Protein AF-A0A959NZ05-F1 (afdb_monomer)

Structure (mmCIF, N/CA/C/O backbone):
data_AF-A0A959NZ05-F1
#
_entry.id   AF-A0A959NZ05-F1
#
loop_
_atom_site.group_PDB
_atom_site.id
_atom_site.type_symbol
_atom_site.label_atom_id
_atom_site.label_alt_id
_atom_site.label_comp_id
_atom_site.label_asym_id
_atom_site.label_entity_id
_atom_site.label_seq_id
_atom_site.pdbx_PDB_ins_code
_atom_site.Cartn_x
_atom_site.Cartn_y
_atom_site.Cartn_z
_atom_site.occupancy
_atom_site.B_iso_or_equiv
_atom_site.auth_seq_id
_atom_site.auth_comp_id
_atom_site.auth_asym_id
_atom_site.auth_atom_id
_atom_site.pdbx_PDB_model_num
ATOM 1 N N . MET A 1 1 ? -0.140 -23.722 8.571 1.00 65.75 1 MET A N 1
ATOM 2 C CA . MET A 1 1 ? -1.035 -22.556 8.372 1.00 65.75 1 MET A CA 1
ATOM 3 C C . MET A 1 1 ? -0.209 -21.471 7.704 1.00 65.75 1 MET A C 1
ATOM 5 O O . MET A 1 1 ? 0.821 -21.121 8.256 1.00 65.75 1 MET A O 1
ATOM 9 N N . HIS A 1 2 ? -0.588 -21.011 6.510 1.00 85.94 2 HIS A N 1
ATOM 10 C CA . HIS A 1 2 ? 0.163 -19.969 5.803 1.00 85.94 2 HIS A CA 1
ATOM 11 C C . HIS A 1 2 ? -0.394 -18.587 6.156 1.00 85.94 2 HIS A C 1
ATOM 13 O O . HIS A 1 2 ? -1.613 -18.408 6.200 1.00 85.94 2 HIS A O 1
ATOM 19 N N . SER A 1 3 ? 0.503 -17.637 6.410 1.00 91.25 3 SER A N 1
ATOM 20 C CA . SER A 1 3 ? 0.187 -16.218 6.587 1.00 91.25 3 SER A CA 1
ATOM 21 C C . SER A 1 3 ? 0.556 -15.464 5.313 1.00 91.25 3 SER A C 1
ATOM 23 O O . SER A 1 3 ? 1.545 -15.797 4.664 1.00 91.25 3 SER A O 1
ATOM 25 N N . THR A 1 4 ? -0.221 -14.442 4.967 1.00 93.44 4 THR A N 1
ATOM 26 C CA . THR A 1 4 ? 0.031 -13.586 3.802 1.00 93.44 4 THR A CA 1
ATOM 27 C C . THR A 1 4 ? 0.153 -12.145 4.264 1.00 93.44 4 THR A C 1
ATOM 29 O O . THR A 1 4 ? -0.668 -11.680 5.055 1.00 93.44 4 THR A O 1
ATOM 32 N N . ILE A 1 5 ? 1.165 -11.444 3.760 1.00 94.12 5 ILE A N 1
ATOM 33 C CA . ILE A 1 5 ? 1.381 -10.018 3.998 1.00 94.12 5 ILE A CA 1
ATOM 34 C C . ILE A 1 5 ? 1.326 -9.317 2.643 1.00 94.12 5 ILE A C 1
ATOM 36 O O . ILE A 1 5 ? 1.987 -9.740 1.698 1.00 94.12 5 ILE A O 1
ATOM 40 N N . LEU A 1 6 ? 0.534 -8.249 2.566 1.00 94.88 6 LEU A N 1
ATOM 41 C CA . LEU A 1 6 ? 0.527 -7.320 1.443 1.00 94.88 6 LEU A CA 1
ATOM 42 C C . LEU A 1 6 ? 1.208 -6.029 1.896 1.00 94.88 6 LEU A C 1
ATOM 44 O O . LEU A 1 6 ? 0.723 -5.372 2.816 1.00 94.88 6 LEU A O 1
ATOM 48 N N . ILE A 1 7 ? 2.311 -5.675 1.241 1.00 93.50 7 ILE A N 1
ATOM 49 C CA . ILE A 1 7 ? 2.989 -4.388 1.415 1.00 93.50 7 ILE A CA 1
ATOM 50 C C . ILE A 1 7 ? 2.672 -3.548 0.183 1.00 93.50 7 ILE A C 1
ATOM 52 O O . ILE A 1 7 ? 2.927 -3.976 -0.940 1.00 93.50 7 ILE A O 1
ATOM 56 N N . PHE A 1 8 ? 2.106 -2.364 0.399 1.00 92.94 8 PHE A N 1
ATOM 57 C CA . PHE A 1 8 ? 1.839 -1.393 -0.655 1.00 92.94 8 PHE A CA 1
ATOM 58 C C . PHE A 1 8 ? 2.671 -0.140 -0.395 1.00 92.94 8 PHE A C 1
ATOM 60 O O . PHE A 1 8 ? 2.500 0.510 0.636 1.00 92.94 8 PHE A O 1
ATOM 67 N N . LEU A 1 9 ? 3.575 0.166 -1.323 1.00 90.94 9 LEU A N 1
ATOM 68 C CA . LEU A 1 9 ? 4.439 1.337 -1.281 1.00 90.94 9 LEU A CA 1
ATOM 69 C C . LEU A 1 9 ? 3.974 2.322 -2.356 1.00 90.94 9 LEU A C 1
ATOM 71 O O . LEU A 1 9 ? 4.110 2.049 -3.546 1.00 90.94 9 LEU A O 1
ATOM 75 N N . ASP A 1 10 ? 3.378 3.432 -1.926 1.00 88.69 10 ASP A N 1
ATOM 76 C CA . ASP A 1 10 ? 2.811 4.427 -2.837 1.00 88.69 10 ASP A CA 1
ATOM 77 C C . ASP A 1 10 ? 3.917 5.227 -3.545 1.00 88.69 10 ASP A C 1
ATOM 79 O O . ASP A 1 10 ? 4.956 5.527 -2.956 1.00 88.69 10 ASP A O 1
ATOM 83 N N . GLY A 1 11 ? 3.691 5.569 -4.813 1.00 87.25 11 GLY A N 1
ATOM 84 C CA . GLY A 1 11 ? 4.606 6.388 -5.612 1.00 87.25 11 GLY A CA 1
ATOM 85 C C . GLY A 1 11 ? 5.933 5.726 -6.003 1.00 87.25 11 GLY A C 1
ATOM 86 O O . GLY A 1 11 ? 6.837 6.427 -6.453 1.00 87.25 11 GLY A O 1
ATOM 87 N N . VAL A 1 12 ? 6.077 4.405 -5.852 1.00 88.44 12 VAL A N 1
ATOM 88 C CA . VAL A 1 12 ? 7.309 3.680 -6.202 1.00 88.44 12 VAL A CA 1
ATOM 89 C C . VAL A 1 12 ? 7.061 2.698 -7.344 1.00 88.44 12 VAL A C 1
ATOM 91 O O . VAL A 1 12 ? 6.126 1.903 -7.307 1.00 88.44 12 VAL A O 1
ATOM 94 N N . GLY A 1 13 ? 7.931 2.737 -8.356 1.00 90.31 13 GLY A N 1
ATOM 95 C CA . GLY A 1 13 ? 7.854 1.888 -9.544 1.00 90.31 13 GLY A CA 1
ATOM 96 C C . GLY A 1 13 ? 9.228 1.485 -10.080 1.00 90.31 13 GLY A C 1
ATOM 97 O O . GLY A 1 13 ? 10.265 1.891 -9.558 1.00 90.31 13 GLY A O 1
ATOM 98 N N . ILE A 1 14 ? 9.230 0.666 -11.133 1.00 93.50 14 ILE A N 1
ATOM 99 C CA . ILE A 1 14 ? 10.451 0.226 -11.818 1.00 93.50 14 ILE A CA 1
ATOM 100 C C . ILE A 1 14 ? 10.922 1.346 -12.757 1.00 93.50 14 ILE A C 1
ATOM 102 O O . ILE A 1 14 ? 10.232 1.685 -13.715 1.00 93.50 14 ILE A O 1
ATOM 106 N N . GLY A 1 15 ? 12.088 1.928 -12.465 1.00 94.06 15 GLY A N 1
ATOM 107 C CA . GLY A 1 15 ? 12.674 3.046 -13.214 1.00 94.06 15 GLY A CA 1
ATOM 108 C C . GLY A 1 15 ? 13.953 2.688 -13.976 1.00 94.06 15 GLY A C 1
ATOM 109 O O . GLY A 1 15 ? 14.407 1.543 -13.971 1.00 94.06 15 GLY A O 1
ATOM 110 N N . LYS A 1 16 ? 14.555 3.683 -14.639 1.00 96.56 16 LYS A N 1
ATOM 111 C CA . LYS A 1 16 ? 15.869 3.545 -15.298 1.00 96.56 16 LYS A CA 1
ATOM 112 C C . LYS A 1 16 ? 16.956 3.171 -14.274 1.00 96.56 16 LYS A C 1
ATOM 114 O O . LYS A 1 16 ? 16.829 3.584 -13.118 1.00 96.56 16 LYS A O 1
ATOM 119 N N . PRO A 1 17 ? 18.007 2.426 -14.653 1.00 95.88 17 PRO 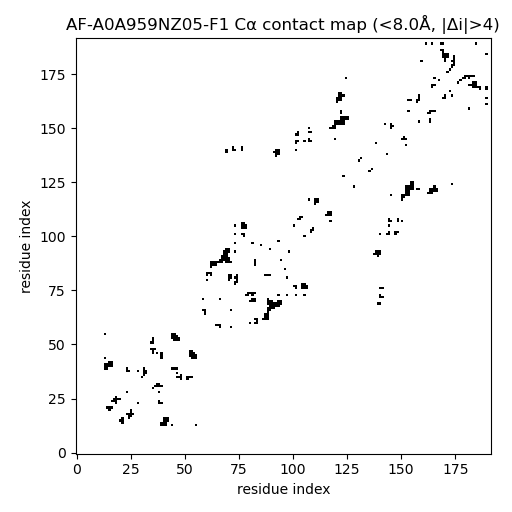A N 1
ATOM 120 C CA . PRO A 1 17 ? 19.121 2.103 -13.761 1.00 95.88 17 PRO A CA 1
ATOM 121 C C . PRO A 1 17 ? 20.051 3.312 -13.548 1.00 95.88 17 PRO A C 1
ATOM 123 O O . PRO A 1 17 ? 21.197 3.329 -13.981 1.00 95.88 17 PRO A O 1
ATOM 126 N N . ASP A 1 18 ? 19.539 4.353 -12.893 1.00 95.31 18 ASP A N 1
ATOM 127 C CA . ASP A 1 18 ? 20.212 5.642 -12.712 1.00 95.31 18 ASP A CA 1
ATOM 128 C C . ASP A 1 18 ? 20.143 6.070 -11.239 1.00 95.31 18 ASP A C 1
ATOM 130 O O . ASP A 1 18 ? 19.063 6.317 -10.702 1.00 95.31 18 ASP A O 1
ATOM 134 N N . SER A 1 19 ? 21.294 6.171 -10.573 1.00 95.50 19 SER A N 1
ATOM 135 C CA . SER A 1 19 ? 21.391 6.505 -9.145 1.00 95.50 19 SER A CA 1
ATOM 136 C C . SER A 1 19 ? 20.995 7.949 -8.807 1.00 95.50 19 SER A C 1
ATOM 138 O O . SER A 1 19 ? 20.790 8.267 -7.632 1.00 95.50 19 SER A O 1
ATOM 140 N N . THR A 1 20 ? 20.851 8.830 -9.801 1.00 95.88 20 THR A N 1
ATOM 141 C CA . THR A 1 20 ? 20.420 10.220 -9.596 1.00 95.88 20 THR A CA 1
ATOM 142 C C . THR A 1 20 ? 18.902 10.346 -9.448 1.00 95.88 20 THR A C 1
ATOM 144 O O . THR A 1 20 ? 18.438 11.202 -8.693 1.00 95.88 20 THR A O 1
ATOM 147 N N . ILE A 1 21 ? 18.132 9.460 -10.095 1.00 93.19 21 ILE A N 1
ATOM 148 C CA . ILE A 1 21 ? 16.658 9.516 -10.145 1.00 93.19 21 ILE A CA 1
ATOM 149 C C . ILE A 1 21 ? 15.959 8.256 -9.621 1.00 93.19 21 ILE A C 1
ATOM 151 O O . ILE A 1 21 ? 14.782 8.317 -9.271 1.00 93.19 21 ILE A O 1
ATOM 155 N N . ASN A 1 22 ? 16.647 7.113 -9.558 1.00 92.94 22 ASN A N 1
ATOM 156 C CA . ASN A 1 22 ? 16.070 5.846 -9.128 1.00 92.94 22 ASN A CA 1
ATOM 157 C C . ASN A 1 22 ? 16.614 5.450 -7.744 1.00 92.94 22 ASN A C 1
ATOM 159 O O . ASN A 1 22 ? 17.784 5.064 -7.625 1.00 92.94 22 ASN A O 1
ATOM 163 N N . PRO A 1 23 ? 15.779 5.478 -6.686 1.00 92.31 23 PRO A N 1
ATOM 164 C CA . PRO A 1 23 ? 16.223 5.120 -5.344 1.00 92.31 23 PRO A CA 1
ATOM 165 C C . PRO A 1 23 ? 16.764 3.689 -5.270 1.00 92.31 23 PRO A C 1
ATOM 167 O O . PRO A 1 23 ? 17.670 3.444 -4.478 1.00 92.31 23 PRO A O 1
ATOM 170 N N . PHE A 1 24 ? 16.291 2.766 -6.116 1.00 93.56 24 PHE A N 1
ATOM 171 C CA . PHE A 1 24 ? 16.767 1.379 -6.134 1.00 93.56 24 PHE A CA 1
ATOM 172 C C . PHE A 1 24 ? 18.235 1.234 -6.551 1.00 93.56 24 PHE A C 1
ATOM 174 O O . PHE A 1 24 ? 18.870 0.248 -6.187 1.00 93.56 24 PHE A O 1
ATOM 181 N N . PHE A 1 25 ? 18.768 2.210 -7.294 1.00 93.69 25 PHE A N 1
ATOM 182 C CA . PHE A 1 25 ? 20.172 2.264 -7.719 1.00 93.69 25 PHE A CA 1
ATOM 183 C C . PHE A 1 25 ? 20.988 3.265 -6.900 1.00 93.69 25 PHE A C 1
ATOM 185 O O . PHE A 1 25 ? 22.205 3.135 -6.804 1.00 93.69 25 PHE A O 1
ATOM 192 N N . LYS A 1 26 ? 20.330 4.248 -6.275 1.00 94.81 26 LYS A N 1
ATOM 193 C CA . LYS A 1 26 ? 20.964 5.162 -5.320 1.00 94.81 26 LYS A CA 1
ATOM 194 C C . LYS A 1 26 ? 21.337 4.468 -4.011 1.00 94.81 26 LYS A C 1
ATOM 196 O O . LYS A 1 26 ? 22.384 4.762 -3.439 1.00 94.81 26 LYS A O 1
ATOM 201 N N . TYR A 1 27 ? 20.472 3.578 -3.527 1.00 91.12 27 TYR A N 1
ATOM 202 C CA . TYR A 1 27 ? 20.650 2.865 -2.266 1.00 91.12 27 TYR A CA 1
ATOM 203 C C . TYR A 1 27 ? 20.767 1.353 -2.513 1.00 91.12 27 TYR A C 1
ATOM 205 O O . TYR A 1 27 ? 20.013 0.810 -3.320 1.00 91.12 27 TYR A O 1
ATOM 213 N N . PRO A 1 28 ? 21.670 0.637 -1.816 1.00 81.81 28 PRO A N 1
ATOM 214 C CA . PRO A 1 28 ? 21.882 -0.794 -2.021 1.00 81.81 28 PRO A CA 1
ATOM 215 C C . PRO A 1 28 ? 20.775 -1.629 -1.351 1.00 81.81 28 PRO A C 1
ATOM 217 O O . PRO A 1 28 ? 20.955 -2.183 -0.264 1.00 81.81 28 PRO A O 1
ATOM 220 N N . PHE A 1 29 ? 19.608 -1.726 -1.993 1.00 90.88 29 PHE A N 1
ATOM 221 C CA . PHE A 1 29 ? 18.482 -2.527 -1.502 1.00 90.88 29 PHE A CA 1
ATOM 222 C C . PHE A 1 29 ? 18.772 -4.031 -1.598 1.00 90.88 29 PHE A C 1
ATOM 224 O O . PHE A 1 29 ? 18.459 -4.684 -2.597 1.00 90.88 29 PHE A O 1
ATOM 231 N N . LYS A 1 30 ? 19.305 -4.595 -0.509 1.00 91.88 30 LYS A N 1
ATOM 232 C CA . LYS A 1 30 ? 19.587 -6.035 -0.360 1.00 91.88 30 LYS A CA 1
ATOM 233 C C . LYS A 1 30 ? 18.389 -6.928 -0.676 1.00 91.88 30 LYS A C 1
ATOM 235 O O . LYS A 1 30 ? 18.566 -8.003 -1.231 1.00 91.88 30 LYS A O 1
ATOM 240 N N . THR A 1 31 ? 17.170 -6.458 -0.400 1.00 91.88 31 THR A N 1
ATOM 241 C CA . THR A 1 31 ? 15.927 -7.171 -0.725 1.00 91.88 31 THR A CA 1
ATOM 242 C C . THR A 1 31 ? 15.896 -7.647 -2.176 1.00 91.88 31 THR A C 1
ATOM 244 O O . THR A 1 31 ? 15.490 -8.776 -2.428 1.00 91.88 31 THR A O 1
ATOM 247 N N . PHE A 1 32 ? 16.341 -6.829 -3.136 1.00 94.75 32 PHE A N 1
ATOM 248 C CA . PHE A 1 32 ? 16.312 -7.225 -4.5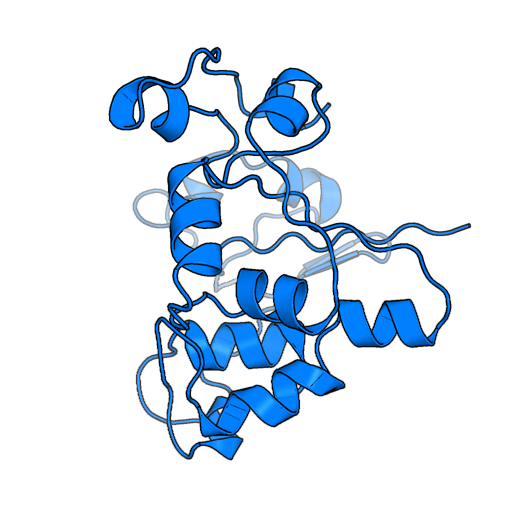42 1.00 94.75 32 PHE A CA 1
ATOM 249 C C . PHE A 1 32 ? 17.444 -8.188 -4.897 1.00 94.75 32 PHE A C 1
ATOM 251 O O . PHE A 1 32 ? 17.199 -9.249 -5.470 1.00 94.75 32 PHE A O 1
ATOM 258 N N . THR A 1 33 ? 18.677 -7.865 -4.513 1.00 93.56 33 THR A N 1
ATOM 259 C CA . THR A 1 33 ? 19.846 -8.682 -4.860 1.00 93.56 33 THR A CA 1
ATOM 260 C C . THR A 1 33 ? 19.832 -10.046 -4.168 1.00 93.56 33 THR A C 1
ATOM 262 O O . THR A 1 33 ? 20.143 -11.053 -4.800 1.00 93.56 33 THR A O 1
ATOM 265 N N . GLU A 1 34 ? 19.395 -10.132 -2.913 1.00 95.44 34 GLU A N 1
ATOM 266 C CA . GLU A 1 34 ? 19.316 -11.401 -2.182 1.00 95.44 34 GLU A CA 1
ATOM 267 C C . GLU A 1 34 ? 18.153 -12.273 -2.688 1.00 95.44 34 GLU A C 1
ATOM 269 O O . GLU A 1 34 ? 18.359 -13.447 -3.029 1.00 95.44 34 GLU A O 1
ATOM 274 N N . LEU A 1 35 ? 16.943 -11.702 -2.809 1.00 95.81 35 LEU A N 1
ATOM 275 C CA . LEU A 1 35 ? 15.740 -12.468 -3.165 1.00 95.81 35 LEU A CA 1
ATOM 276 C C . LEU A 1 35 ? 15.624 -12.777 -4.657 1.00 95.81 35 LEU A C 1
ATOM 278 O O . LEU A 1 35 ? 15.116 -13.845 -4.997 1.00 95.81 35 LEU A O 1
ATOM 282 N N . PHE A 1 36 ? 16.075 -11.868 -5.525 1.00 96.44 36 PHE A N 1
ATOM 283 C CA . PHE A 1 36 ? 15.900 -11.951 -6.979 1.00 96.44 36 PHE A CA 1
ATOM 284 C C . PHE A 1 36 ? 17.221 -12.011 -7.758 1.00 96.44 36 PHE A C 1
ATOM 286 O O . PHE A 1 36 ? 17.197 -12.269 -8.956 1.00 96.44 36 PHE A O 1
ATOM 293 N N . GLY A 1 37 ? 18.372 -11.810 -7.108 1.00 95.19 37 GLY A N 1
ATOM 294 C CA . GLY A 1 37 ? 19.693 -11.846 -7.752 1.00 95.19 37 GLY A CA 1
ATOM 295 C C . GLY A 1 37 ? 20.108 -10.538 -8.434 1.00 95.19 37 GLY A C 1
ATOM 296 O O . GLY A 1 37 ? 21.282 -10.368 -8.739 1.00 95.19 37 GLY A O 1
ATOM 297 N N . ALA A 1 38 ? 19.178 -9.604 -8.642 1.00 95.38 38 ALA A N 1
ATOM 298 C CA . ALA A 1 38 ? 19.429 -8.321 -9.295 1.00 95.38 38 ALA A CA 1
ATOM 299 C C . ALA A 1 38 ? 18.413 -7.256 -8.854 1.00 95.38 38 ALA A C 1
ATOM 301 O O . ALA A 1 38 ? 17.319 -7.582 -8.394 1.00 95.38 38 ALA A O 1
ATOM 302 N N . THR A 1 39 ? 18.764 -5.981 -9.028 1.00 95.56 39 THR A N 1
ATOM 303 C CA . THR A 1 39 ? 17.853 -4.841 -8.833 1.00 95.56 39 THR A CA 1
ATOM 304 C C . THR A 1 39 ? 16.966 -4.658 -10.070 1.00 95.56 39 THR A C 1
ATOM 306 O O . THR A 1 39 ? 17.509 -4.638 -11.177 1.00 95.56 39 THR A O 1
ATOM 309 N N . PRO A 1 40 ? 15.632 -4.511 -9.933 1.00 95.75 40 PRO A N 1
ATOM 310 C CA . PRO A 1 40 ? 14.749 -4.290 -11.075 1.00 95.75 40 PRO A CA 1
ATOM 311 C C . PRO A 1 40 ? 14.928 -2.889 -11.670 1.00 95.75 40 PRO A C 1
ATOM 313 O O . PRO A 1 40 ? 14.986 -1.885 -10.955 1.00 95.75 40 PRO A O 1
ATOM 316 N N . SER A 1 41 ? 14.947 -2.819 -12.994 1.00 96.06 41 SER A N 1
ATOM 317 C CA . SER A 1 41 ? 14.999 -1.591 -13.786 1.00 96.06 41 SER A CA 1
ATOM 318 C C . SER A 1 41 ? 14.227 -1.753 -15.092 1.00 96.06 41 SER A C 1
ATOM 320 O O . SER A 1 41 ? 13.754 -2.845 -15.412 1.00 96.06 41 SER A O 1
ATOM 322 N N . LEU A 1 42 ? 14.119 -0.678 -15.876 1.00 95.62 42 LEU A N 1
ATOM 323 C CA . LEU A 1 42 ? 13.503 -0.739 -17.203 1.00 95.62 42 LEU A CA 1
ATOM 324 C C . LEU A 1 42 ? 14.202 -1.714 -18.166 1.00 95.62 42 LEU A C 1
ATOM 326 O O . LEU A 1 42 ? 13.545 -2.177 -19.095 1.00 95.62 42 LEU A O 1
ATOM 330 N N . GLU A 1 43 ? 15.468 -2.060 -17.927 1.00 95.44 43 GLU A N 1
ATOM 331 C CA . GLU A 1 43 ? 16.244 -3.009 -18.739 1.00 95.44 43 GLU A CA 1
ATOM 332 C C . GLU A 1 43 ? 16.026 -4.475 -18.314 1.00 95.44 43 GLU A C 1
ATOM 334 O O . GLU A 1 43 ? 16.212 -5.394 -19.105 1.00 95.44 43 GLU A O 1
ATOM 339 N N . ASN A 1 44 ? 15.585 -4.710 -17.074 1.00 94.81 44 ASN A N 1
ATOM 340 C CA . ASN A 1 44 ? 15.380 -6.034 -16.475 1.00 94.81 44 ASN A CA 1
ATOM 341 C C . ASN A 1 44 ? 14.116 -6.051 -15.593 1.00 94.81 44 ASN A C 1
ATOM 343 O O . ASN A 1 44 ? 14.147 -6.328 -14.394 1.00 94.81 44 ASN A O 1
ATOM 347 N N . GLN A 1 45 ? 12.973 -5.738 -16.205 1.00 94.88 45 GLN A N 1
ATOM 348 C CA . GLN A 1 45 ? 11.710 -5.521 -15.486 1.00 94.88 45 GLN A CA 1
ATOM 349 C C . GLN A 1 45 ? 11.131 -6.795 -14.855 1.00 94.88 45 GLN A C 1
ATOM 351 O O . GLN A 1 45 ? 10.320 -6.717 -13.933 1.00 94.88 45 GLN A O 1
ATOM 356 N N . LYS A 1 46 ? 11.513 -7.969 -15.367 1.00 96.88 46 LYS A N 1
ATOM 357 C CA . LYS A 1 46 ? 11.042 -9.272 -14.891 1.00 96.88 46 LYS A CA 1
ATOM 358 C C . LYS A 1 46 ? 12.199 -10.018 -14.247 1.00 96.88 46 LYS A C 1
ATOM 360 O O . LYS A 1 46 ? 13.200 -10.272 -14.910 1.00 96.88 46 LYS A O 1
ATOM 365 N N . LEU A 1 47 ? 12.041 -10.391 -12.983 1.00 96.88 47 LEU A N 1
ATOM 366 C CA . LEU A 1 47 ? 13.013 -11.179 -12.234 1.00 96.88 47 LEU A CA 1
ATOM 367 C C . LEU A 1 47 ? 12.314 -12.376 -11.596 1.00 96.88 47 LEU A C 1
ATOM 369 O O . LEU A 1 47 ? 11.197 -12.267 -11.083 1.00 96.88 47 LEU A O 1
ATOM 373 N N . SER A 1 48 ? 12.985 -13.522 -11.598 1.00 97.00 48 SER A N 1
ATOM 374 C CA . SER A 1 48 ? 12.481 -14.729 -10.954 1.00 97.00 48 SER A CA 1
ATOM 375 C C . SER A 1 48 ? 13.619 -15.547 -10.371 1.00 97.00 48 SER A C 1
ATOM 377 O O . SER A 1 48 ? 14.598 -15.811 -11.068 1.00 97.00 48 SER A O 1
ATOM 379 N N . LYS A 1 49 ? 13.482 -15.969 -9.115 1.00 97.12 49 LYS A N 1
ATOM 380 C CA . LYS A 1 49 ? 14.479 -16.786 -8.413 1.00 97.12 49 LYS A CA 1
ATOM 381 C C . LYS A 1 49 ? 13.802 -17.592 -7.308 1.00 97.12 49 LYS A C 1
ATOM 383 O O . LYS A 1 49 ? 13.017 -17.034 -6.546 1.00 97.12 49 LYS A O 1
ATOM 388 N N . ASP A 1 50 ? 14.083 -18.891 -7.227 1.00 96.06 50 ASP A N 1
ATOM 389 C CA . ASP A 1 50 ? 13.566 -19.810 -6.195 1.00 96.06 50 ASP A CA 1
ATOM 390 C C . ASP A 1 50 ? 12.038 -19.725 -5.977 1.00 96.06 50 ASP A C 1
ATOM 392 O O . ASP A 1 50 ? 11.554 -19.671 -4.846 1.00 96.06 50 ASP A O 1
ATOM 396 N N . GLY A 1 51 ? 11.258 -19.634 -7.061 1.00 95.62 51 GLY A N 1
ATOM 397 C CA . GLY A 1 51 ? 9.793 -19.510 -6.989 1.00 95.62 51 GLY A CA 1
ATOM 398 C C . GLY A 1 51 ? 9.276 -18.139 -6.526 1.00 95.62 51 GLY A C 1
ATOM 399 O O . GLY A 1 51 ? 8.082 -17.989 -6.267 1.00 95.62 51 GLY A O 1
ATOM 400 N N . ARG A 1 52 ? 10.149 -17.131 -6.423 1.00 96.62 52 ARG A N 1
ATOM 401 C CA . ARG A 1 52 ? 9.793 -15.721 -6.210 1.00 96.62 52 ARG A CA 1
ATOM 402 C C . ARG A 1 52 ? 9.724 -15.020 -7.556 1.00 96.62 52 ARG A C 1
ATOM 404 O O . ARG A 1 52 ? 10.573 -15.258 -8.413 1.00 96.62 52 ARG A O 1
ATOM 411 N N . PHE A 1 53 ? 8.755 -14.125 -7.713 1.00 96.81 53 PHE A N 1
ATOM 412 C CA . PHE A 1 53 ? 8.519 -13.405 -8.960 1.00 96.81 53 PHE A CA 1
ATOM 413 C C . PHE A 1 53 ? 8.407 -11.907 -8.705 1.00 96.81 53 PHE A C 1
ATOM 415 O O . PHE A 1 53 ? 7.743 -11.477 -7.761 1.00 96.81 53 PHE A O 1
ATOM 422 N N . LEU A 1 54 ? 9.039 -11.130 -9.574 1.00 96.50 54 LEU A N 1
ATOM 423 C CA . LEU A 1 54 ? 8.897 -9.687 -9.675 1.00 96.50 54 LEU A CA 1
ATOM 424 C C . LEU A 1 54 ? 8.653 -9.364 -11.143 1.00 96.50 54 LEU A C 1
ATOM 426 O O . LEU A 1 54 ? 9.396 -9.807 -12.017 1.00 96.50 54 LEU A O 1
ATOM 430 N N . PHE A 1 55 ? 7.594 -8.618 -11.418 1.00 95.69 55 PHE A N 1
ATOM 431 C CA . PHE A 1 55 ? 7.227 -8.211 -12.767 1.00 95.69 55 PHE A CA 1
ATOM 432 C C . PHE A 1 55 ? 6.523 -6.851 -12.720 1.00 95.69 55 PHE A C 1
ATOM 434 O O . PHE A 1 55 ? 5.932 -6.506 -11.691 1.00 95.69 55 PHE A O 1
ATOM 441 N N . PRO A 1 56 ? 6.585 -6.060 -13.804 1.00 94.19 56 PRO A N 1
ATOM 442 C CA . PRO A 1 56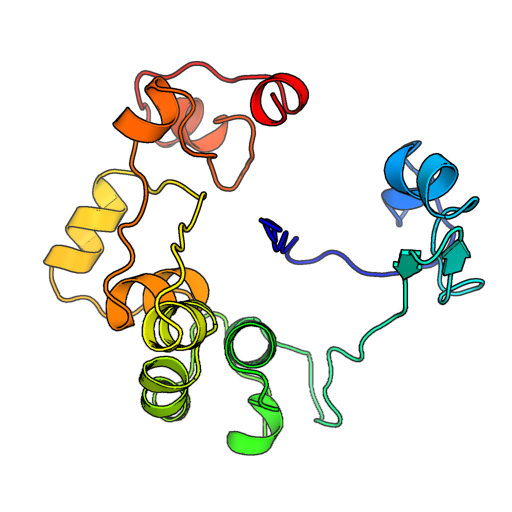 ? 5.908 -4.776 -13.862 1.00 94.19 56 PRO A CA 1
ATOM 443 C C . PRO A 1 56 ? 4.393 -4.980 -13.946 1.00 94.19 56 PRO A C 1
ATOM 445 O O . PRO A 1 56 ? 3.910 -5.962 -14.512 1.00 94.19 56 PRO A O 1
ATOM 448 N N . THR A 1 57 ? 3.646 -4.008 -13.436 1.00 91.38 57 THR A N 1
ATOM 449 C CA . THR A 1 57 ? 2.199 -3.898 -13.662 1.00 91.38 57 THR A CA 1
ATOM 450 C C . THR A 1 57 ? 1.923 -2.572 -14.349 1.00 91.38 57 THR A C 1
ATOM 452 O O . THR A 1 57 ? 2.567 -1.576 -14.018 1.00 91.38 57 THR A O 1
ATOM 455 N N . ASP A 1 58 ? 1.009 -2.562 -15.319 1.00 91.69 58 ASP A N 1
ATOM 456 C CA . ASP A 1 58 ? 0.605 -1.325 -15.978 1.00 91.69 58 ASP A CA 1
ATOM 457 C C . ASP A 1 58 ? -0.349 -0.535 -15.074 1.00 91.69 58 ASP A C 1
ATOM 459 O O . ASP A 1 58 ? -1.483 -0.948 -14.819 1.00 91.69 58 ASP A O 1
ATOM 463 N N . ALA A 1 59 ? 0.122 0.610 -14.583 1.00 92.88 59 ALA A N 1
ATOM 464 C CA . ALA A 1 59 ? -0.672 1.503 -13.749 1.00 92.88 59 ALA A CA 1
ATOM 465 C C . ALA A 1 59 ? -1.783 2.217 -14.539 1.00 92.88 59 ALA A C 1
ATOM 467 O O . ALA A 1 59 ? -2.759 2.661 -13.928 1.00 92.88 59 ALA A O 1
ATOM 468 N N . LEU A 1 60 ? -1.660 2.319 -15.869 1.00 95.50 60 LEU A N 1
ATOM 469 C CA . LEU A 1 60 ? -2.685 2.915 -16.728 1.00 95.50 60 LEU A CA 1
ATOM 470 C C . LEU A 1 60 ? -3.914 2.017 -16.840 1.00 95.50 60 LEU A C 1
ATOM 472 O O . LEU A 1 60 ? -5.022 2.530 -16.981 1.00 95.50 60 LEU A O 1
ATOM 476 N N . MET A 1 61 ? -3.742 0.699 -16.703 1.00 94.81 61 MET A N 1
ATOM 477 C CA . MET A 1 61 ? -4.824 -0.284 -16.784 1.00 94.81 61 MET A CA 1
ATOM 478 C C . MET A 1 61 ? -5.619 -0.148 -18.093 1.00 94.81 61 MET A C 1
ATOM 480 O O . MET A 1 61 ? -6.854 -0.198 -18.072 1.00 94.81 61 MET A O 1
ATOM 484 N N . ASP A 1 62 ? -4.905 0.066 -19.202 1.00 94.75 62 ASP A N 1
ATOM 485 C CA . ASP A 1 62 ? -5.456 0.325 -20.541 1.00 94.75 62 ASP A CA 1
ATOM 486 C C . ASP A 1 62 ? -6.393 1.550 -20.626 1.00 94.75 62 ASP A C 1
ATOM 488 O O . ASP A 1 62 ? -7.280 1.605 -21.479 1.00 94.75 62 ASP A O 1
ATOM 492 N N . MET A 1 63 ? -6.225 2.539 -19.740 1.00 96.94 63 MET A N 1
ATOM 493 C CA . MET A 1 63 ? -7.000 3.785 -19.740 1.00 96.94 63 MET A CA 1
ATOM 494 C C . MET A 1 63 ? -6.113 5.003 -20.033 1.00 96.94 63 MET A C 1
ATOM 496 O O . MET A 1 63 ? -4.970 5.038 -19.568 1.00 96.94 63 MET A O 1
ATOM 500 N N . PRO A 1 64 ? -6.626 6.012 -20.769 1.00 94.56 64 PRO A N 1
ATOM 501 C CA . PRO A 1 64 ? -5.905 7.259 -21.009 1.00 94.56 64 PRO A CA 1
ATOM 502 C C . PRO A 1 64 ? -5.705 8.046 -19.708 1.00 94.56 64 PRO A C 1
ATOM 504 O O . PRO A 1 64 ? -6.340 7.759 -18.695 1.00 94.56 64 PRO A O 1
ATOM 507 N N . ASP A 1 65 ? -4.876 9.086 -19.786 1.00 92.50 65 ASP A N 1
ATOM 508 C CA . ASP A 1 65 ? -4.516 10.001 -18.697 1.00 92.50 65 ASP A CA 1
ATOM 509 C C . ASP A 1 65 ? -3.628 9.402 -17.600 1.00 92.50 65 ASP A C 1
ATOM 511 O O . ASP A 1 65 ? -3.312 8.215 -17.560 1.00 92.50 65 ASP A O 1
ATOM 515 N N . LEU A 1 66 ? -3.173 10.275 -16.700 1.00 94.56 66 LEU A N 1
ATOM 516 C CA . LEU A 1 66 ? -2.284 9.894 -15.611 1.00 94.56 66 LEU A CA 1
ATOM 517 C C . LEU A 1 66 ? -3.007 9.004 -14.590 1.00 94.56 66 LEU A C 1
A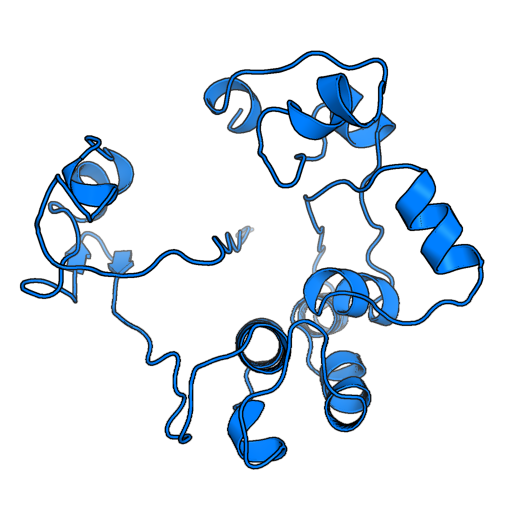TOM 519 O O . LEU A 1 66 ? -4.110 9.354 -14.155 1.00 94.56 66 LEU A O 1
ATOM 523 N N . PRO A 1 67 ? -2.367 7.917 -14.122 1.00 95.25 67 PRO A N 1
ATOM 524 C CA . PRO A 1 67 ? -2.945 7.055 -13.105 1.00 95.25 67 PRO A CA 1
ATOM 525 C C . PRO A 1 67 ? -3.149 7.825 -11.797 1.00 95.25 67 PRO A C 1
ATOM 527 O O . PRO A 1 67 ? -2.330 8.657 -11.408 1.00 95.25 67 PRO A O 1
ATOM 530 N N . GLN A 1 68 ? -4.255 7.544 -11.107 1.00 96.31 68 GLN A N 1
ATOM 531 C CA . GLN A 1 68 ? -4.642 8.232 -9.872 1.00 96.31 68 GLN A CA 1
ATOM 532 C C . GLN A 1 68 ? -4.884 7.244 -8.726 1.00 96.31 68 GLN A C 1
ATOM 534 O O . GLN A 1 68 ? -5.351 6.122 -8.935 1.00 96.31 68 GLN A O 1
ATOM 539 N N . SER A 1 69 ? -4.616 7.670 -7.486 1.00 95.44 69 SER A N 1
ATOM 540 C CA . SER A 1 69 ? -4.653 6.785 -6.310 1.00 95.44 69 SER A CA 1
ATOM 541 C C . SER A 1 69 ? -6.029 6.171 -6.038 1.00 95.44 69 SER A C 1
ATOM 543 O O . SER A 1 69 ? -6.105 5.031 -5.589 1.00 95.44 69 SER A O 1
ATOM 545 N N . GLY A 1 70 ? -7.125 6.887 -6.311 1.00 96.88 70 GLY A N 1
ATOM 546 C CA . GLY A 1 70 ? -8.479 6.402 -6.032 1.00 96.88 70 GLY A CA 1
ATOM 547 C C . GLY A 1 70 ? -8.839 5.177 -6.876 1.00 96.88 70 GLY A C 1
ATOM 548 O O . GLY A 1 70 ? -9.258 4.153 -6.332 1.00 96.88 70 GLY A O 1
ATOM 549 N N . THR A 1 71 ? -8.636 5.248 -8.193 1.00 97.69 71 THR A N 1
ATOM 550 C CA . THR A 1 71 ? -8.828 4.116 -9.110 1.00 97.69 71 THR A CA 1
ATOM 551 C C . THR A 1 71 ? -7.754 3.054 -8.915 1.00 97.69 71 THR A C 1
ATOM 553 O O . THR A 1 71 ? -8.106 1.891 -8.734 1.00 97.69 71 THR A O 1
ATOM 556 N N . GLY A 1 72 ? -6.474 3.427 -8.850 1.00 96.75 72 GLY A N 1
ATOM 557 C CA . GLY A 1 72 ? -5.369 2.474 -8.694 1.00 96.75 72 GLY A CA 1
ATOM 558 C C . GLY A 1 72 ? -5.481 1.624 -7.425 1.00 96.75 72 GLY A C 1
ATOM 559 O O . GLY A 1 72 ? -5.464 0.394 -7.489 1.00 96.75 72 GLY A O 1
ATOM 560 N N . GLN A 1 73 ? -5.696 2.250 -6.264 1.00 97.12 73 GLN A N 1
ATOM 561 C CA . GLN A 1 73 ? -5.865 1.507 -5.012 1.00 97.12 73 GLN A CA 1
ATOM 562 C C . GLN A 1 73 ? -7.169 0.700 -5.001 1.00 97.12 73 GLN A C 1
ATOM 564 O O . GLN A 1 73 ? -7.185 -0.397 -4.445 1.00 97.12 73 GLN A O 1
ATOM 569 N N . THR A 1 74 ? -8.254 1.182 -5.625 1.00 98.38 74 THR A N 1
ATOM 570 C CA . THR A 1 74 ? -9.482 0.372 -5.753 1.00 98.38 74 THR A CA 1
ATOM 571 C C . THR A 1 74 ? -9.196 -0.898 -6.544 1.00 98.38 74 THR A C 1
ATOM 573 O O . THR A 1 74 ? -9.615 -1.975 -6.119 1.00 98.38 74 THR A O 1
ATOM 576 N N . SER A 1 75 ? -8.440 -0.796 -7.637 1.00 97.94 75 SER A N 1
ATOM 577 C CA . SER A 1 75 ? -8.067 -1.953 -8.445 1.00 97.94 75 SER A CA 1
ATOM 578 C C . SER A 1 75 ? -7.230 -2.964 -7.662 1.00 97.94 75 SER A C 1
ATOM 580 O O . SER A 1 75 ? -7.552 -4.151 -7.667 1.00 97.94 75 SER A O 1
ATOM 582 N N . ILE A 1 76 ? -6.230 -2.498 -6.905 1.00 96.75 76 ILE A N 1
ATOM 583 C CA . ILE A 1 76 ? -5.389 -3.353 -6.048 1.00 96.75 76 ILE A CA 1
ATOM 584 C C . ILE A 1 76 ? -6.224 -4.058 -4.973 1.00 96.75 76 ILE A C 1
ATOM 586 O O . ILE A 1 76 ? -6.094 -5.263 -4.768 1.00 96.75 76 ILE A O 1
ATOM 590 N N . PHE A 1 77 ? -7.084 -3.318 -4.269 1.00 97.88 77 PHE A N 1
ATOM 591 C CA . PHE A 1 77 ? -7.816 -3.856 -3.121 1.00 97.88 77 PHE A CA 1
ATOM 592 C C . PHE A 1 77 ? -9.022 -4.703 -3.517 1.00 97.88 77 PHE A C 1
ATOM 594 O O . PHE A 1 77 ? -9.419 -5.554 -2.724 1.00 97.88 77 PHE A O 1
ATOM 601 N N . CYS A 1 78 ? -9.619 -4.472 -4.687 1.00 98.31 78 CYS A N 1
ATOM 602 C CA . CYS A 1 78 ? -10.864 -5.125 -5.101 1.00 98.31 78 CYS A CA 1
ATOM 603 C C . CYS A 1 78 ? -10.696 -6.103 -6.271 1.00 98.31 78 CYS A C 1
ATOM 605 O O . CYS A 1 78 ? -11.641 -6.824 -6.570 1.00 98.31 78 CYS A O 1
ATOM 607 N N . GLY A 1 79 ? -9.538 -6.139 -6.939 1.00 97.12 79 GLY A N 1
ATOM 608 C CA . GLY A 1 79 ? -9.296 -7.046 -8.067 1.00 97.12 79 GLY A CA 1
ATOM 609 C C . GLY A 1 79 ? -10.103 -6.714 -9.328 1.00 97.12 79 GLY A C 1
ATOM 610 O O . GLY A 1 79 ? -10.395 -7.605 -10.120 1.00 97.12 79 GLY A O 1
ATOM 611 N N . VAL A 1 80 ? -10.481 -5.446 -9.518 1.00 97.69 80 VAL A N 1
ATOM 612 C CA . VAL A 1 80 ? -11.234 -4.957 -10.690 1.00 97.69 80 VAL A CA 1
ATOM 613 C C . VAL A 1 80 ? -10.453 -3.863 -11.409 1.00 97.69 80 VAL A C 1
ATOM 615 O O . VAL A 1 80 ? -9.644 -3.190 -10.791 1.00 97.69 80 VAL A O 1
ATOM 618 N N . ASN A 1 81 ? -10.723 -3.610 -12.690 1.00 97.88 81 ASN A N 1
ATOM 619 C CA . ASN A 1 81 ? -10.184 -2.421 -13.359 1.00 97.88 81 ASN A CA 1
ATOM 620 C C . ASN A 1 81 ? -11.083 -1.208 -13.051 1.00 97.88 81 ASN A C 1
ATOM 622 O O . ASN A 1 81 ? -12.057 -0.944 -13.759 1.00 97.88 81 ASN A O 1
ATOM 626 N N . ALA A 1 82 ? -10.787 -0.496 -11.962 1.00 98.06 82 ALA A N 1
ATOM 627 C CA . ALA A 1 82 ? -11.618 0.607 -11.482 1.00 98.06 82 ALA A CA 1
ATOM 628 C C . ALA A 1 82 ? -11.623 1.823 -12.423 1.00 98.06 82 ALA A C 1
ATOM 630 O O . ALA A 1 82 ? -12.654 2.484 -12.541 1.00 98.06 82 ALA A O 1
ATOM 631 N N . ALA A 1 83 ? -10.506 2.103 -13.104 1.00 97.88 83 ALA A N 1
ATOM 632 C CA . ALA A 1 83 ? -10.431 3.193 -14.078 1.00 97.88 83 ALA A CA 1
ATOM 633 C C . ALA A 1 83 ? -11.348 2.920 -15.276 1.00 97.88 83 ALA A C 1
ATOM 635 O O . ALA A 1 83 ? -12.142 3.775 -15.654 1.00 97.88 83 ALA A O 1
ATOM 636 N N . ARG A 1 84 ? -11.347 1.687 -15.794 1.00 97.69 84 ARG A N 1
ATOM 637 C CA . ARG A 1 84 ? -12.260 1.266 -16.865 1.00 97.69 84 ARG A CA 1
ATOM 638 C C . ARG A 1 84 ? -13.730 1.319 -16.456 1.00 97.69 84 ARG A C 1
ATOM 640 O O . ARG A 1 84 ? -14.565 1.707 -17.260 1.00 97.69 84 ARG A O 1
ATOM 647 N N . ILE A 1 85 ? -14.053 0.978 -15.207 1.00 97.94 85 ILE A N 1
ATOM 648 C CA . ILE A 1 85 ? -15.424 1.092 -14.675 1.00 97.94 85 ILE A CA 1
ATOM 649 C C . ILE A 1 85 ? -15.898 2.553 -14.641 1.00 97.94 85 ILE A C 1
ATOM 651 O O . ILE A 1 85 ? -17.083 2.817 -14.843 1.00 97.94 85 ILE A O 1
ATOM 655 N N . LEU A 1 86 ? -15.000 3.503 -14.369 1.00 97.31 86 LEU A N 1
ATOM 656 C CA . LEU A 1 86 ? -15.331 4.930 -14.373 1.00 97.31 86 LEU A CA 1
ATOM 657 C C . LEU A 1 86 ? -15.251 5.571 -15.763 1.00 97.31 86 LEU A C 1
ATOM 659 O O . LEU A 1 86 ? -15.919 6.576 -15.992 1.00 97.31 86 LEU A O 1
ATOM 663 N N . GLY A 1 87 ? -14.466 4.988 -16.669 1.00 96.94 87 GLY A N 1
ATOM 664 C CA . GLY A 1 87 ? -14.108 5.575 -17.959 1.00 96.94 87 GLY A CA 1
ATOM 665 C C . GLY A 1 87 ? -12.903 6.520 -17.893 1.00 96.94 87 GLY A C 1
ATOM 666 O O . GLY A 1 87 ? -12.510 7.055 -18.922 1.00 96.94 87 GLY A O 1
ATOM 667 N N . ASN A 1 88 ? -12.301 6.713 -16.717 1.00 97.19 88 ASN A N 1
ATOM 668 C CA . ASN A 1 88 ? -11.135 7.566 -16.501 1.00 97.19 88 ASN A CA 1
ATOM 669 C C . ASN A 1 88 ? -10.420 7.231 -15.180 1.00 97.19 88 ASN A C 1
ATOM 671 O O . ASN A 1 88 ? -10.973 6.568 -14.295 1.00 97.19 88 ASN A O 1
ATOM 675 N N . HIS A 1 89 ? -9.198 7.737 -15.010 1.00 97.94 89 HIS A N 1
ATOM 676 C CA . HIS A 1 89 ? -8.526 7.728 -13.708 1.00 97.94 89 HIS A CA 1
ATOM 677 C C . HIS A 1 89 ? -9.134 8.765 -12.760 1.00 97.94 89 HIS A C 1
ATOM 679 O O . HIS A 1 89 ? -9.506 9.864 -13.168 1.00 97.94 89 HIS A O 1
ATOM 685 N N . PHE A 1 90 ? -9.229 8.430 -11.471 1.00 97.31 90 PHE A N 1
ATOM 686 C CA . PHE A 1 90 ? -9.802 9.319 -10.456 1.00 97.31 90 PHE A CA 1
ATOM 687 C C . PHE A 1 90 ? -9.086 9.175 -9.112 1.00 97.31 90 PHE A C 1
ATOM 689 O O . PHE A 1 90 ? -8.740 8.070 -8.690 1.00 97.31 90 PHE A O 1
ATOM 696 N N . GLY A 1 91 ? -8.889 10.283 -8.401 1.00 95.50 91 GLY A N 1
ATOM 697 C CA . GLY A 1 91 ? -8.237 10.292 -7.095 1.00 95.50 91 GLY A CA 1
ATOM 698 C C . GLY A 1 91 ? -8.223 11.675 -6.444 1.00 95.50 91 GLY A C 1
ATOM 699 O O . GLY A 1 91 ? -8.804 12.617 -6.981 1.00 95.50 91 GLY A O 1
ATOM 700 N N . PRO A 1 92 ? -7.596 11.807 -5.262 1.00 94.44 92 PRO A N 1
ATOM 701 C CA . PRO A 1 92 ? -6.883 10.758 -4.516 1.00 94.44 92 PRO A CA 1
ATOM 702 C C . PRO A 1 92 ? -7.808 9.798 -3.738 1.00 94.44 92 PRO A C 1
ATOM 704 O O . PRO A 1 92 ? -7.394 8.707 -3.354 1.00 94.44 92 PRO A O 1
ATOM 707 N N . PHE A 1 93 ? -9.069 10.177 -3.515 1.00 96.88 93 PHE A N 1
ATOM 708 C CA . PHE A 1 93 ? -10.082 9.357 -2.836 1.00 96.88 93 PHE A CA 1
ATOM 709 C C . PHE A 1 93 ? -10.876 8.503 -3.840 1.00 96.88 93 PHE A C 1
ATOM 711 O O . PHE A 1 93 ? -10.946 8.869 -5.015 1.00 96.88 93 PHE A O 1
ATOM 718 N N . PRO A 1 94 ? -11.500 7.383 -3.422 1.00 96.69 94 PRO A N 1
ATOM 719 C CA . PRO A 1 94 ? -12.351 6.612 -4.321 1.00 96.69 94 PRO A CA 1
ATOM 720 C C . PRO A 1 94 ? -13.542 7.442 -4.800 1.00 96.69 94 PRO A C 1
ATOM 722 O O . PRO A 1 94 ? -14.189 8.147 -4.022 1.00 96.69 94 PRO A O 1
ATOM 725 N N . HIS A 1 95 ? -13.872 7.304 -6.082 1.00 97.06 95 HIS A N 1
ATOM 726 C CA . HIS A 1 95 ? -15.101 7.859 -6.635 1.00 97.06 95 HIS A CA 1
ATOM 727 C C . HIS A 1 95 ? -16.327 7.190 -5.988 1.00 97.06 95 HIS A C 1
ATOM 729 O O . HIS A 1 95 ? -16.316 5.987 -5.721 1.00 97.06 95 HIS A O 1
ATOM 735 N N . SER A 1 96 ? -17.422 7.931 -5.792 1.00 96.06 96 SER A N 1
ATOM 736 C CA . SER A 1 96 ? -18.646 7.422 -5.145 1.00 96.06 96 SER A CA 1
ATOM 737 C C . SER A 1 96 ? -19.207 6.160 -5.820 1.00 96.06 96 SER A C 1
ATOM 739 O O . SER A 1 96 ? -19.595 5.217 -5.134 1.00 96.06 96 SER A O 1
ATOM 741 N N . LYS A 1 97 ? -19.164 6.102 -7.159 1.00 97.62 97 LYS A N 1
ATOM 742 C CA . LYS A 1 97 ? -19.545 4.923 -7.970 1.00 97.62 97 LYS A CA 1
ATOM 743 C C . LYS A 1 97 ? -18.746 3.650 -7.647 1.00 97.62 97 LYS A C 1
ATOM 745 O O . LYS A 1 97 ? -19.247 2.558 -7.883 1.00 97.62 97 LYS A O 1
ATOM 750 N N . LEU A 1 98 ? -17.534 3.766 -7.099 1.00 98.25 98 LEU A N 1
ATOM 751 C CA . LEU A 1 98 ? -16.706 2.616 -6.721 1.00 98.25 98 LEU A CA 1
ATOM 752 C C . LEU A 1 98 ? -16.995 2.119 -5.298 1.00 98.25 98 LEU A C 1
ATOM 754 O O . LEU A 1 98 ? -16.661 0.985 -4.971 1.00 98.25 98 LEU A O 1
ATOM 758 N N . VAL A 1 99 ? -17.643 2.921 -4.447 1.00 97.62 99 VAL A N 1
ATOM 759 C CA . VAL A 1 99 ? -17.912 2.559 -3.043 1.00 97.62 99 VAL A CA 1
ATOM 760 C C . VAL A 1 99 ? -18.730 1.265 -2.905 1.00 97.62 99 VAL A C 1
ATOM 762 O O . VAL A 1 99 ? -18.354 0.438 -2.070 1.00 97.62 99 VAL A O 1
ATOM 765 N N . PRO A 1 100 ? -19.786 1.010 -3.709 1.00 98.19 100 PRO A N 1
ATOM 766 C CA . PRO A 1 100 ? -20.488 -0.274 -3.677 1.00 98.19 100 PRO A CA 1
ATOM 767 C C . PRO A 1 100 ? -19.582 -1.468 -4.006 1.00 98.19 100 PRO A C 1
ATOM 769 O O . PRO A 1 100 ? -19.703 -2.515 -3.373 1.00 98.19 100 PRO A O 1
ATOM 772 N N . ILE A 1 101 ? -18.640 -1.300 -4.941 1.00 98.50 101 ILE A N 1
ATOM 773 C CA . ILE A 1 101 ? -17.667 -2.341 -5.293 1.00 98.50 101 ILE A CA 1
ATOM 774 C C . ILE A 1 101 ? -16.712 -2.574 -4.125 1.00 98.50 101 ILE A C 1
ATOM 776 O O . ILE A 1 101 ? -16.559 -3.713 -3.687 1.00 98.50 101 ILE A O 1
ATOM 780 N N . ILE A 1 102 ? -16.142 -1.506 -3.560 1.00 98.56 102 ILE A N 1
ATOM 781 C CA . ILE A 1 102 ? -15.237 -1.586 -2.404 1.00 98.56 102 ILE A CA 1
ATOM 782 C C . ILE A 1 102 ? -15.924 -2.306 -1.243 1.00 98.56 102 ILE A C 1
ATOM 784 O O . ILE A 1 102 ? -15.328 -3.194 -0.639 1.00 98.56 102 ILE A O 1
ATOM 788 N N . LYS A 1 103 ? -17.192 -1.993 -0.958 1.00 98.12 103 LYS A N 1
ATOM 789 C CA . LYS A 1 103 ? -17.956 -2.609 0.138 1.00 98.12 103 LYS A CA 1
ATOM 790 C C . LYS A 1 103 ? -17.996 -4.140 0.060 1.00 98.12 103 LYS A C 1
ATOM 792 O O . LYS A 1 103 ? -17.976 -4.793 1.099 1.00 98.12 103 LYS A O 1
ATOM 797 N N . VAL A 1 104 ? -18.058 -4.706 -1.143 1.00 97.94 104 VAL A N 1
ATOM 798 C CA . VAL A 1 104 ? -18.250 -6.151 -1.351 1.00 97.94 104 VAL A CA 1
ATOM 799 C C . VAL A 1 104 ? -16.946 -6.865 -1.714 1.00 97.94 104 VAL A C 1
ATOM 801 O O . VAL A 1 104 ? -16.705 -7.987 -1.266 1.00 97.94 104 VAL A O 1
ATOM 804 N N . GLN A 1 105 ? -16.102 -6.235 -2.527 1.00 98.38 105 GLN A N 1
ATOM 805 C CA . GLN A 1 105 ? -14.978 -6.897 -3.193 1.00 98.38 105 GLN A CA 1
ATOM 806 C C . GLN A 1 105 ? -13.621 -6.620 -2.552 1.00 98.38 105 GLN A C 1
ATOM 808 O O . GLN A 1 105 ? -12.664 -7.310 -2.892 1.00 98.38 105 GLN A O 1
ATOM 813 N N . ASN A 1 106 ? -13.513 -5.667 -1.617 1.00 98.44 106 ASN A N 1
ATOM 814 C CA . ASN A 1 106 ? -12.216 -5.395 -1.008 1.00 98.44 106 ASN A CA 1
ATOM 815 C C . ASN A 1 106 ? -11.629 -6.648 -0.325 1.00 98.44 106 ASN A C 1
ATOM 817 O O . ASN A 1 106 ? -12.346 -7.479 0.246 1.00 98.44 106 ASN A O 1
ATOM 821 N N . ILE A 1 107 ? -10.303 -6.749 -0.351 1.00 97.38 107 ILE A N 1
ATOM 822 C CA . ILE A 1 107 ? -9.550 -7.920 0.095 1.00 97.38 107 ILE A CA 1
ATOM 823 C C . ILE A 1 107 ? -9.872 -8.338 1.539 1.00 97.38 107 ILE A C 1
ATOM 825 O O . ILE A 1 107 ? -9.951 -9.533 1.833 1.00 97.38 107 ILE A O 1
ATOM 829 N N . PHE A 1 108 ? -10.134 -7.387 2.442 1.00 98.00 108 PHE A N 1
ATOM 830 C CA . PHE A 1 108 ? -10.476 -7.702 3.828 1.00 98.00 108 PHE A CA 1
ATOM 831 C C . PHE A 1 108 ? -11.833 -8.389 3.930 1.00 98.00 108 PHE A C 1
ATOM 833 O O . PHE A 1 108 ? -11.951 -9.416 4.602 1.00 98.00 108 PHE A O 1
ATOM 840 N N . GLN A 1 109 ? -12.841 -7.861 3.234 1.00 98.12 109 GLN A N 1
ATOM 841 C CA . GLN A 1 109 ? -14.163 -8.477 3.167 1.00 98.12 109 GLN A CA 1
ATOM 842 C C . GLN A 1 109 ? -14.076 -9.890 2.579 1.00 98.12 109 GLN A C 1
ATOM 844 O O . GLN A 1 109 ? -14.629 -10.837 3.142 1.00 98.12 109 GLN A O 1
ATOM 849 N N . GLN A 1 110 ? -13.309 -10.059 1.502 1.00 97.69 110 GLN A N 1
ATOM 850 C CA . GLN A 1 110 ? -13.106 -11.350 0.845 1.00 97.69 110 GLN A CA 1
ATOM 851 C C . GLN A 1 110 ? -12.443 -12.392 1.759 1.00 97.69 110 GLN A C 1
ATOM 853 O O . GLN A 1 110 ? -12.861 -13.556 1.782 1.00 97.69 110 GLN A O 1
ATOM 858 N N . PHE A 1 111 ? -11.448 -12.003 2.554 1.00 96.44 111 PHE A N 1
ATOM 859 C CA . PHE A 1 111 ? -10.837 -12.897 3.538 1.00 96.44 111 PHE A CA 1
ATOM 860 C C . PHE A 1 111 ? -11.766 -13.207 4.719 1.00 96.44 111 PHE A C 1
ATOM 862 O O . PHE A 1 111 ? -11.833 -14.363 5.149 1.00 96.44 111 PHE A O 1
ATOM 869 N N . LYS A 1 112 ? -12.525 -12.221 5.215 1.00 96.38 112 LYS A N 1
ATOM 870 C CA . LYS A 1 112 ? -13.504 -12.429 6.296 1.00 96.38 112 LYS A CA 1
ATOM 871 C C . LYS A 1 112 ? -14.600 -13.417 5.896 1.00 96.38 112 LYS A C 1
ATOM 873 O O . LYS A 1 112 ? -14.902 -14.315 6.678 1.00 96.38 112 LYS A O 1
ATOM 878 N N . LEU A 1 113 ? -15.129 -13.323 4.672 1.00 96.88 113 LEU A N 1
ATOM 879 C CA . LEU A 1 113 ? -16.108 -14.283 4.134 1.00 96.88 113 LEU A CA 1
ATOM 880 C C . LEU A 1 113 ? -15.571 -15.724 4.120 1.00 96.88 113 LEU A C 1
ATOM 882 O O . LEU A 1 113 ? -16.313 -16.674 4.345 1.00 96.88 113 LEU A O 1
ATOM 886 N N . ARG A 1 114 ? -14.257 -15.888 3.942 1.00 95.94 114 ARG A N 1
ATOM 887 C CA . ARG A 1 114 ? -13.552 -17.181 3.996 1.00 95.94 114 ARG A CA 1
ATOM 888 C C . ARG A 1 114 ? -13.108 -17.571 5.412 1.00 95.94 114 ARG A C 1
ATOM 890 O O . ARG A 1 114 ? -12.239 -18.432 5.568 1.00 95.94 114 ARG A O 1
ATOM 897 N N . LYS A 1 115 ? -13.670 -16.929 6.443 1.00 96.38 115 LYS A N 1
ATOM 898 C CA . LYS A 1 115 ? -13.367 -17.149 7.868 1.00 96.38 115 LYS A CA 1
ATOM 899 C C . LYS A 1 115 ? -11.872 -16.999 8.199 1.00 96.38 115 LYS A C 1
ATOM 901 O O . LYS A 1 115 ? -11.353 -17.678 9.085 1.00 96.38 115 LYS A O 1
ATOM 906 N N . LYS A 1 116 ? -11.152 -16.126 7.481 1.00 96.12 116 LYS A N 1
ATOM 907 C CA . LYS A 1 116 ? -9.741 -15.809 7.755 1.00 96.12 116 LYS A CA 1
ATOM 908 C C . LYS A 1 116 ? -9.625 -14.597 8.678 1.00 96.12 116 LYS A C 1
ATOM 910 O O . LYS A 1 116 ? -10.465 -13.700 8.661 1.00 96.12 116 LYS A O 1
ATOM 915 N N . LYS A 1 117 ? -8.554 -14.570 9.476 1.00 96.19 117 LYS A N 1
ATOM 916 C CA . LYS A 1 117 ? -8.183 -13.403 10.287 1.00 96.19 117 LYS A CA 1
ATOM 917 C C . LYS A 1 117 ? -7.506 -12.370 9.390 1.00 96.19 117 LYS A C 1
ATOM 919 O O . LYS A 1 117 ? -6.659 -12.730 8.579 1.00 96.19 117 LYS A O 1
ATOM 924 N N . VAL A 1 118 ? -7.869 -11.105 9.562 1.00 97.06 118 VAL A N 1
ATOM 925 C CA . VAL A 1 118 ? -7.311 -9.974 8.813 1.00 97.06 118 VAL A CA 1
ATOM 926 C C . VAL A 1 118 ? -6.918 -8.858 9.770 1.00 97.06 118 VAL A C 1
ATOM 928 O O . VAL A 1 118 ? -7.557 -8.671 10.805 1.00 97.06 118 VAL A O 1
ATOM 931 N N . THR A 1 119 ? -5.878 -8.110 9.420 1.00 96.69 119 THR A N 1
ATOM 932 C CA . THR A 1 119 ? -5.484 -6.888 10.123 1.00 96.69 119 THR A CA 1
ATOM 933 C C . THR A 1 119 ? -4.972 -5.876 9.110 1.00 96.69 119 THR A C 1
ATOM 935 O O . THR A 1 119 ? -4.316 -6.249 8.139 1.00 96.69 119 THR A O 1
ATOM 938 N N . PHE A 1 120 ? -5.254 -4.601 9.354 1.00 97.19 120 PHE A N 1
ATOM 939 C CA . PHE A 1 120 ? -4.554 -3.497 8.711 1.00 97.19 120 PHE A CA 1
ATOM 940 C C . PHE A 1 120 ? -3.549 -2.938 9.716 1.00 97.19 120 PHE A C 1
ATOM 942 O O . PHE A 1 120 ? -3.896 -2.744 10.880 1.00 97.19 120 PHE A O 1
ATOM 949 N N . VAL A 1 121 ? -2.289 -2.797 9.307 1.00 95.81 121 VAL A N 1
ATOM 950 C CA . VAL A 1 121 ? -1.180 -2.537 10.241 1.00 95.81 121 VAL A CA 1
ATOM 951 C C . VAL A 1 121 ? -0.962 -1.043 10.469 1.00 95.81 121 VAL A C 1
ATOM 953 O O . VAL A 1 121 ? -0.509 -0.664 11.548 1.00 95.81 121 VAL A O 1
ATOM 956 N N . ASN A 1 122 ? -1.320 -0.191 9.503 1.00 96.38 122 ASN A N 1
ATOM 957 C CA . ASN A 1 122 ? -1.100 1.243 9.643 1.00 96.38 122 ASN A CA 1
ATOM 958 C C . ASN A 1 122 ? -1.978 1.826 10.754 1.00 96.38 122 ASN A C 1
ATOM 960 O O . ASN A 1 122 ? -3.192 1.597 10.810 1.00 96.38 122 ASN A O 1
ATOM 964 N N . ALA A 1 123 ? -1.347 2.606 11.621 1.00 96.50 123 ALA A N 1
ATOM 965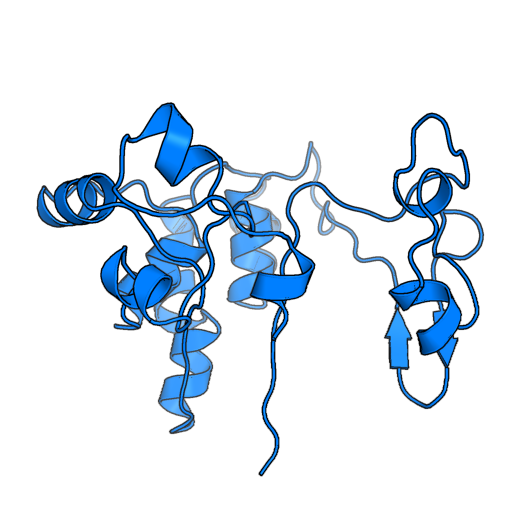 C CA . ALA A 1 123 ? -2.008 3.369 12.655 1.00 96.50 123 ALA A CA 1
ATOM 966 C C . ALA A 1 123 ? -2.449 4.739 12.148 1.00 96.50 123 ALA A C 1
ATOM 968 O O . ALA A 1 123 ? -1.864 5.304 11.224 1.00 96.50 123 ALA A O 1
ATOM 969 N N . TYR A 1 124 ? -3.460 5.290 12.817 1.00 95.75 124 TYR A N 1
ATOM 970 C CA . TYR A 1 124 ? -3.967 6.637 12.591 1.00 95.75 124 TYR A CA 1
ATOM 971 C C . TYR A 1 124 ? -3.997 7.450 13.895 1.00 95.75 124 TYR A C 1
ATOM 973 O O . TYR A 1 124 ? -4.210 6.888 14.977 1.00 95.75 124 TYR A O 1
ATOM 981 N N . PRO A 1 125 ? -3.743 8.769 13.840 1.00 93.88 125 PRO A N 1
ATOM 982 C CA . PRO A 1 125 ? -3.778 9.618 15.025 1.00 93.88 125 PRO A CA 1
ATOM 983 C C . PRO A 1 125 ? -5.219 9.837 15.500 1.00 93.88 125 PRO A C 1
ATOM 985 O O . PRO A 1 125 ? 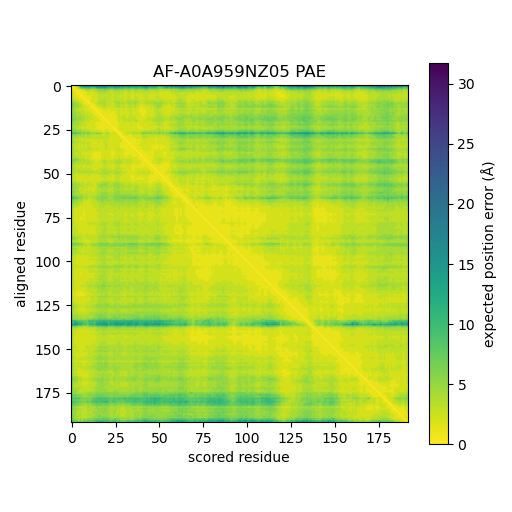-6.164 9.672 14.731 1.00 93.88 125 PRO A O 1
ATOM 988 N N . LYS A 1 126 ? -5.401 10.265 16.757 1.00 92.69 126 LYS A N 1
ATOM 989 C CA . LYS A 1 126 ? -6.731 10.483 17.364 1.00 92.69 126 LYS A CA 1
ATOM 990 C C . LYS A 1 126 ? -7.646 11.357 16.493 1.00 92.69 126 LYS A C 1
ATOM 992 O O . LYS A 1 126 ? -8.791 10.988 16.263 1.00 92.69 126 LYS A O 1
ATOM 997 N N . VAL A 1 127 ? -7.101 12.435 15.925 1.00 91.94 127 VAL A N 1
ATOM 998 C CA . VAL A 1 127 ? -7.826 13.363 15.037 1.00 91.94 127 VAL A CA 1
ATOM 999 C C . VAL A 1 127 ? -8.455 12.677 13.816 1.00 91.94 127 VAL A C 1
ATOM 1001 O O . VAL A 1 127 ? -9.483 13.117 13.310 1.00 91.94 127 VAL A O 1
ATOM 1004 N N . PHE A 1 128 ? -7.877 11.571 13.339 1.00 94.12 128 PHE A N 1
ATOM 1005 C CA . PHE A 1 128 ? -8.445 10.804 12.233 1.00 94.12 128 PHE A CA 1
ATOM 1006 C C . PHE A 1 128 ? -9.670 9.984 12.661 1.00 94.12 128 PHE A C 1
ATOM 1008 O O . PHE A 1 128 ? -10.622 9.852 11.896 1.00 94.12 128 PHE A O 1
ATOM 1015 N N . PHE A 1 129 ? -9.677 9.459 13.887 1.00 94.25 129 PHE A N 1
ATOM 1016 C CA . PHE A 1 129 ? -10.849 8.776 14.438 1.00 94.25 129 PHE A CA 1
ATOM 1017 C C . PHE A 1 129 ? -11.987 9.765 14.693 1.00 94.25 129 PHE A C 1
ATOM 1019 O O . PHE A 1 129 ? -13.100 9.530 14.236 1.00 94.25 129 PHE A O 1
ATOM 10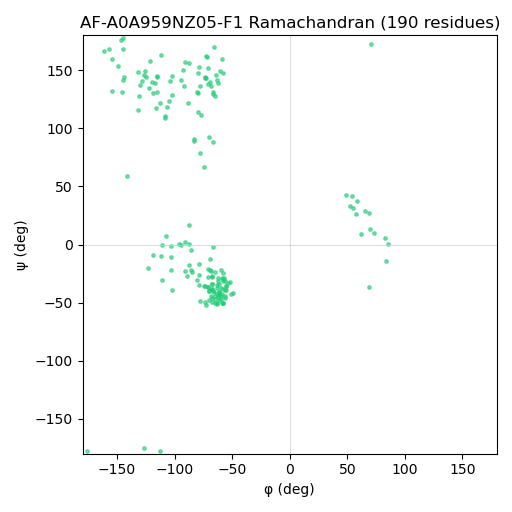26 N N . GLU A 1 130 ? -11.681 10.925 15.281 1.00 94.25 130 GLU A N 1
ATOM 1027 C CA . GLU A 1 130 ? -12.641 12.026 15.460 1.00 94.25 130 GLU A CA 1
ATOM 1028 C C . GLU A 1 130 ? -13.223 12.489 14.110 1.00 94.25 130 GLU A C 1
ATOM 1030 O O . GLU A 1 130 ? -14.419 12.752 13.983 1.00 94.25 130 GLU A O 1
ATOM 1035 N N . TYR A 1 131 ? -12.397 12.528 13.055 1.00 94.50 131 TYR A N 1
ATOM 1036 C CA . TYR A 1 131 ? -12.852 12.807 11.692 1.00 94.50 131 TYR A CA 1
ATOM 1037 C C . TYR A 1 131 ? -13.894 11.786 11.209 1.00 94.50 131 TYR A C 1
ATOM 1039 O O . TYR A 1 131 ? -14.925 12.191 10.668 1.00 94.50 131 TYR A O 1
ATOM 1047 N N . ILE A 1 132 ? -13.656 10.486 11.407 1.00 91.69 132 ILE A N 1
ATOM 1048 C CA . ILE A 1 132 ? -14.603 9.427 11.024 1.00 91.69 132 ILE A CA 1
ATOM 1049 C C . ILE A 1 132 ? -15.897 9.543 11.838 1.00 91.69 132 ILE A C 1
ATOM 1051 O O . ILE A 1 132 ? -16.987 9.521 11.265 1.00 91.69 132 ILE A O 1
ATOM 1055 N N . GLU A 1 133 ? -15.780 9.711 13.155 1.00 91.69 133 GLU A N 1
ATOM 1056 C CA . GLU A 1 133 ? -16.908 9.829 14.087 1.00 91.69 133 GLU A CA 1
ATOM 1057 C C . GLU A 1 133 ? -17.782 11.053 13.789 1.00 91.69 133 GLU A C 1
ATOM 1059 O O . GLU A 1 133 ? -19.001 10.985 13.923 1.00 91.69 133 GLU A O 1
ATOM 1064 N N . SER A 1 134 ? -17.194 12.140 13.274 1.00 92.88 134 SER A N 1
ATOM 1065 C CA . SER A 1 134 ? -17.937 13.327 12.825 1.00 92.88 134 SER A CA 1
ATOM 1066 C C . SER A 1 134 ? -18.831 13.093 11.593 1.00 92.88 134 SER A C 1
ATOM 1068 O O . SER A 1 134 ? -19.501 14.014 11.127 1.00 92.88 134 SER A O 1
ATOM 1070 N N . GLY A 1 135 ? -18.832 11.884 11.021 1.00 86.62 135 GLY A N 1
ATOM 1071 C CA . GLY A 1 135 ? -19.649 11.509 9.864 1.00 86.62 135 GLY A CA 1
ATOM 1072 C C . GLY A 1 135 ? -19.052 11.915 8.514 1.00 86.62 135 GLY A C 1
ATOM 1073 O O . GLY A 1 135 ? -19.693 11.736 7.471 1.00 86.62 135 GLY A O 1
ATOM 1074 N N . LYS A 1 136 ? -17.823 12.445 8.495 1.00 86.12 136 LYS A N 1
ATOM 1075 C CA . LYS A 1 136 ? -17.129 12.794 7.252 1.00 86.12 136 LYS A CA 1
ATOM 1076 C C . LYS A 1 136 ? -16.734 11.533 6.480 1.00 86.12 136 LYS A C 1
ATOM 1078 O O . LYS A 1 136 ? -16.286 10.539 7.039 1.00 86.12 136 LYS A O 1
ATOM 1083 N N . LYS A 1 137 ? -16.894 11.590 5.154 1.00 80.88 137 LYS A N 1
ATOM 1084 C CA . LYS A 1 137 ? -16.828 10.407 4.275 1.00 80.88 137 LYS A CA 1
ATOM 1085 C C . LYS A 1 137 ? -15.608 10.353 3.350 1.00 80.88 137 LYS A C 1
ATOM 1087 O O . LYS A 1 137 ? -15.494 9.402 2.580 1.00 80.88 137 LYS A O 1
ATOM 1092 N N . ARG A 1 138 ? -14.705 11.346 3.373 1.00 91.12 138 ARG A N 1
ATOM 1093 C CA . ARG A 1 138 ? -13.506 11.320 2.512 1.00 91.12 138 ARG A CA 1
ATOM 1094 C C . ARG A 1 138 ? -12.417 10.484 3.177 1.00 91.12 138 ARG A C 1
ATOM 1096 O O . ARG A 1 138 ? -11.622 10.988 3.961 1.00 91.12 138 ARG A O 1
ATOM 1103 N N . LEU A 1 139 ? -12.419 9.197 2.856 1.00 95.44 139 LEU A N 1
ATOM 1104 C CA . LEU A 1 139 ? -11.448 8.212 3.321 1.00 95.44 139 LEU A CA 1
ATOM 1105 C C . LEU A 1 139 ? -10.648 7.681 2.132 1.00 95.44 139 LEU A C 1
ATOM 1107 O O . LEU A 1 139 ? -11.194 7.532 1.038 1.00 95.44 139 LEU A O 1
ATOM 1111 N N . SER A 1 140 ? -9.362 7.386 2.339 1.00 95.81 140 SER A N 1
ATOM 1112 C CA . SER A 1 140 ? -8.562 6.646 1.351 1.00 95.81 140 SER A CA 1
ATOM 1113 C C . SER A 1 140 ? -9.198 5.284 1.068 1.00 95.81 140 SER A C 1
ATOM 1115 O O . SER A 1 140 ? -9.942 4.761 1.899 1.00 95.81 140 SER A O 1
ATOM 1117 N N . VAL A 1 141 ? -8.870 4.654 -0.063 1.00 97.44 141 VAL A N 1
ATOM 1118 C CA . VAL A 1 141 ? -9.397 3.315 -0.381 1.00 97.44 141 VAL A CA 1
ATOM 1119 C C . VAL A 1 141 ? -9.065 2.311 0.727 1.00 97.44 141 VAL A C 1
ATOM 1121 O O . VAL A 1 141 ? -9.914 1.506 1.107 1.00 97.44 141 VAL A O 1
ATOM 1124 N N . THR A 1 142 ? -7.863 2.399 1.300 1.00 96.44 142 THR A N 1
ATOM 1125 C CA . THR A 1 142 ? -7.401 1.529 2.391 1.00 96.44 142 THR A CA 1
ATOM 1126 C C . THR A 1 142 ? -8.231 1.685 3.670 1.00 96.44 142 THR A C 1
ATOM 1128 O O . THR A 1 142 ? -8.757 0.699 4.194 1.00 96.44 142 THR A O 1
ATOM 1131 N N . SER A 1 143 ? -8.416 2.921 4.146 1.00 96.12 143 SER A N 1
ATOM 1132 C CA . SER A 1 143 ? -9.195 3.216 5.358 1.00 96.12 143 SER A CA 1
ATOM 1133 C C . SER A 1 143 ? -10.695 2.994 5.150 1.00 96.12 143 SER A C 1
ATOM 1135 O O . SER A 1 143 ? -11.358 2.444 6.030 1.00 96.12 143 SER A O 1
ATOM 1137 N N . LEU A 1 144 ? -11.223 3.305 3.961 1.00 97.31 144 LEU A N 1
ATOM 1138 C CA . LEU A 1 144 ? -12.603 3.002 3.585 1.00 97.31 144 LEU A CA 1
ATOM 1139 C C . LEU A 1 144 ? -12.859 1.490 3.553 1.00 97.31 144 LEU A C 1
ATOM 1141 O O . LEU A 1 144 ? -13.881 1.039 4.066 1.00 97.31 144 LEU A O 1
ATOM 1145 N N . SER A 1 145 ? -11.933 0.700 3.003 1.00 97.88 145 SER A N 1
ATOM 1146 C CA . SER A 1 145 ? -12.035 -0.768 2.975 1.00 97.88 145 SER A CA 1
ATOM 1147 C C . SER A 1 145 ? -12.062 -1.360 4.383 1.00 97.88 145 SER A C 1
ATOM 1149 O O . SER A 1 145 ? -12.853 -2.266 4.653 1.00 97.88 145 SER A O 1
ATOM 1151 N N . CYS A 1 146 ? -11.244 -0.825 5.298 1.00 97.44 146 CYS A N 1
ATOM 1152 C CA . CYS A 1 146 ? -11.267 -1.225 6.704 1.00 97.44 146 CYS A CA 1
ATOM 1153 C C . CYS A 1 146 ? -12.611 -0.892 7.353 1.00 97.44 146 CYS A C 1
ATOM 1155 O O . CYS A 1 146 ? -13.246 -1.776 7.928 1.00 97.44 146 CYS A O 1
ATOM 1157 N N . ASN A 1 147 ? -13.075 0.350 7.191 1.00 95.75 147 ASN A N 1
ATOM 1158 C CA . ASN A 1 147 ? -14.340 0.822 7.744 1.00 95.75 147 ASN A CA 1
ATOM 1159 C C . ASN A 1 147 ? -15.534 -0.014 7.250 1.00 95.75 147 ASN A C 1
ATOM 1161 O O . ASN A 1 147 ? -16.308 -0.528 8.053 1.00 95.75 147 ASN A O 1
ATOM 1165 N N . LEU A 1 148 ? -15.649 -0.230 5.935 1.00 96.31 148 LEU A N 1
ATOM 1166 C CA . LEU A 1 148 ? -16.749 -0.994 5.330 1.00 96.31 148 LEU A CA 1
ATOM 1167 C C . LEU A 1 148 ? -16.726 -2.484 5.688 1.00 96.31 148 LEU A C 1
ATOM 1169 O O . LEU A 1 148 ? -17.780 -3.115 5.720 1.00 96.31 148 LEU A O 1
ATOM 1173 N N . SER A 1 149 ? -15.546 -3.040 5.968 1.00 97.31 149 SER A N 1
ATOM 1174 C CA . SER A 1 149 ? -15.387 -4.452 6.337 1.00 97.31 149 SER A CA 1
ATOM 1175 C C . SER A 1 149 ? -15.374 -4.674 7.848 1.00 97.31 149 SER A C 1
ATOM 1177 O O . SER A 1 149 ? -15.207 -5.814 8.287 1.00 97.31 149 SER A O 1
ATOM 1179 N N . GLY A 1 150 ? -15.491 -3.623 8.665 1.00 96.25 150 GLY A N 1
ATOM 1180 C CA . GLY A 1 150 ? -15.345 -3.703 10.120 1.00 96.25 150 GLY A CA 1
ATOM 1181 C C . GLY A 1 150 ? -13.980 -4.248 10.555 1.00 96.25 150 GLY A C 1
ATOM 1182 O O . GLY A 1 150 ? -13.907 -5.060 11.479 1.00 96.25 150 GLY A O 1
ATOM 1183 N N . VAL A 1 151 ? -12.908 -3.892 9.840 1.00 97.56 151 VAL A N 1
ATOM 1184 C CA . VAL A 1 151 ? -11.528 -4.140 10.280 1.00 97.56 151 VAL A CA 1
ATOM 1185 C C . VAL A 1 151 ? -11.091 -2.950 11.129 1.00 97.56 151 VAL A C 1
ATOM 1187 O O . VAL A 1 151 ? -11.112 -1.824 10.630 1.00 97.56 151 VAL A O 1
ATOM 1190 N N . PRO A 1 152 ? -10.696 -3.163 12.395 1.00 96.31 152 PRO A N 1
ATOM 1191 C CA . PRO A 1 152 ? -10.301 -2.065 13.263 1.00 96.31 152 PRO A CA 1
ATOM 1192 C C . PRO A 1 152 ? -9.007 -1.422 12.759 1.00 96.31 152 PRO A C 1
ATOM 1194 O O . PRO A 1 152 ? -8.010 -2.109 12.519 1.00 96.31 152 PRO A O 1
ATOM 1197 N N . LEU A 1 153 ? -9.026 -0.096 12.636 1.00 97.00 153 LEU A N 1
ATOM 1198 C CA . LEU A 1 153 ? -7.827 0.698 12.397 1.00 97.00 153 LEU A CA 1
ATOM 1199 C C . LEU A 1 153 ? -6.987 0.769 13.672 1.00 97.00 153 LEU A C 1
ATOM 1201 O O . LEU A 1 153 ? -7.523 0.843 14.780 1.00 97.00 153 LEU A O 1
ATOM 1205 N N . LYS A 1 154 ? -5.664 0.757 13.512 1.00 97.31 154 LYS A N 1
ATOM 1206 C CA . LYS A 1 154 ? -4.731 0.858 14.634 1.00 97.31 154 LYS A CA 1
ATOM 1207 C C . LYS A 1 154 ? -4.590 2.300 15.103 1.00 97.31 154 LYS A C 1
ATOM 1209 O O . LYS A 1 154 ? -4.765 3.237 14.325 1.00 97.31 154 LYS A O 1
ATOM 1214 N N . ASN A 1 155 ? -4.260 2.485 16.373 1.00 95.06 155 ASN A N 1
ATOM 1215 C CA . ASN A 1 155 ? -4.114 3.807 16.983 1.00 95.06 155 ASN A CA 1
ATOM 1216 C C . ASN A 1 155 ? -2.749 3.983 17.674 1.00 95.06 155 ASN A C 1
ATOM 1218 O O . ASN A 1 155 ? -1.879 3.112 17.630 1.00 95.06 155 ASN A O 1
ATOM 1222 N N . SER A 1 156 ? -2.556 5.125 18.343 1.00 93.50 156 SER A N 1
ATOM 1223 C CA . SER A 1 156 ? -1.311 5.437 19.067 1.00 93.50 156 SER A CA 1
ATOM 1224 C C . SER A 1 156 ? -0.947 4.423 20.157 1.00 93.50 156 SER A C 1
ATOM 1226 O O . SER A 1 156 ? 0.232 4.216 20.441 1.00 93.50 156 SER A O 1
ATOM 1228 N N . THR A 1 157 ? -1.930 3.769 20.775 1.00 93.88 157 THR A N 1
ATOM 1229 C CA . THR A 1 157 ? -1.691 2.726 21.778 1.00 93.88 157 THR A CA 1
ATOM 1230 C C . THR A 1 157 ? -1.187 1.442 21.132 1.00 93.88 157 THR A C 1
ATOM 1232 O O . THR A 1 157 ? -0.322 0.786 21.710 1.00 93.88 157 THR A O 1
ATOM 1235 N N . ASP A 1 158 ? -1.665 1.096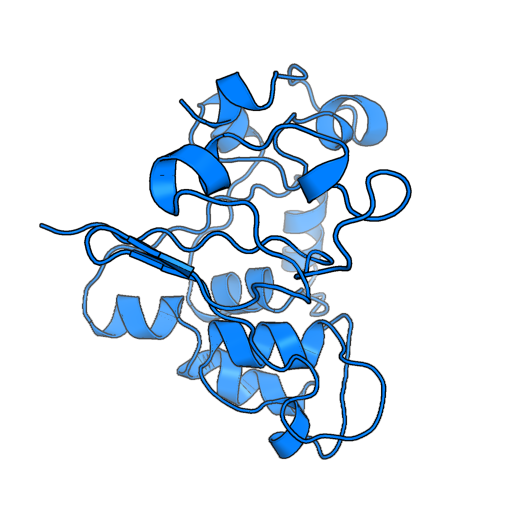 19.935 1.00 95.12 158 ASP A N 1
ATOM 1236 C CA . ASP A 1 158 ? -1.117 -0.031 19.176 1.00 95.12 158 ASP A CA 1
ATOM 1237 C C . ASP A 1 158 ? 0.332 0.232 18.752 1.00 95.12 158 ASP A C 1
ATOM 1239 O O . ASP A 1 158 ? 1.165 -0.661 18.903 1.00 95.12 158 ASP A O 1
ATOM 1243 N N . LEU A 1 159 ? 0.656 1.459 18.315 1.00 92.56 159 LEU A N 1
ATOM 1244 C CA . LEU A 1 159 ? 2.041 1.866 18.025 1.00 92.56 159 LEU A CA 1
ATOM 1245 C C . LEU A 1 159 ? 2.945 1.711 19.247 1.00 92.56 159 LEU A C 1
ATOM 1247 O O . LEU A 1 159 ? 3.982 1.058 19.163 1.00 92.56 159 LEU A O 1
ATOM 1251 N N . ARG A 1 160 ? 2.532 2.241 20.410 1.00 90.81 160 ARG A N 1
ATOM 1252 C CA . ARG A 1 160 ? 3.294 2.106 21.669 1.00 90.81 160 ARG A CA 1
ATOM 1253 C C . ARG A 1 160 ? 3.571 0.652 22.045 1.00 90.81 160 ARG A C 1
ATOM 1255 O O . ARG A 1 160 ? 4.582 0.373 22.677 1.00 90.81 160 ARG A O 1
ATOM 1262 N N . LYS A 1 161 ? 2.666 -0.260 21.684 1.00 92.62 161 LYS A N 1
ATOM 1263 C CA . LYS A 1 161 ? 2.762 -1.694 21.984 1.00 92.62 161 LYS A CA 1
ATOM 1264 C C . LYS A 1 161 ? 3.479 -2.503 20.896 1.00 92.62 161 LYS A C 1
ATOM 1266 O O . LYS A 1 161 ? 3.512 -3.723 21.021 1.00 92.62 161 LYS A O 1
ATOM 1271 N N . GLY A 1 162 ? 3.985 -1.873 19.832 1.00 91.06 162 GLY A N 1
ATOM 1272 C CA . GLY A 1 162 ? 4.600 -2.580 18.701 1.00 91.06 162 GLY A CA 1
ATOM 1273 C C . GLY A 1 162 ? 3.611 -3.450 17.916 1.00 91.06 162 GLY A C 1
ATOM 1274 O O . GLY A 1 162 ? 3.981 -4.484 17.376 1.00 91.06 162 GLY A O 1
ATOM 1275 N N . LYS A 1 163 ? 2.322 -3.082 17.894 1.00 93.56 163 LYS A N 1
ATOM 1276 C CA . LYS A 1 163 ? 1.245 -3.822 17.199 1.00 93.56 163 LYS A CA 1
ATOM 1277 C C . LYS A 1 163 ? 0.744 -3.123 15.931 1.00 93.56 163 LYS A C 1
ATOM 1279 O O . LYS A 1 163 ? -0.282 -3.525 15.374 1.00 93.56 163 LYS A O 1
ATOM 1284 N N . ALA A 1 164 ? 1.417 -2.053 15.525 1.00 95.56 164 ALA A N 1
ATOM 1285 C CA . ALA A 1 164 ? 1.072 -1.219 14.385 1.00 95.56 164 ALA A CA 1
ATOM 1286 C C . ALA A 1 164 ? 2.308 -0.473 13.873 1.00 95.56 164 ALA A C 1
ATOM 1288 O O . ALA A 1 164 ? 3.316 -0.406 14.574 1.00 95.56 164 ALA A O 1
ATOM 1289 N N . LEU A 1 165 ? 2.184 0.129 12.691 1.00 95.31 165 LEU A N 1
ATOM 1290 C CA . LEU A 1 165 ? 3.194 0.995 12.079 1.00 95.3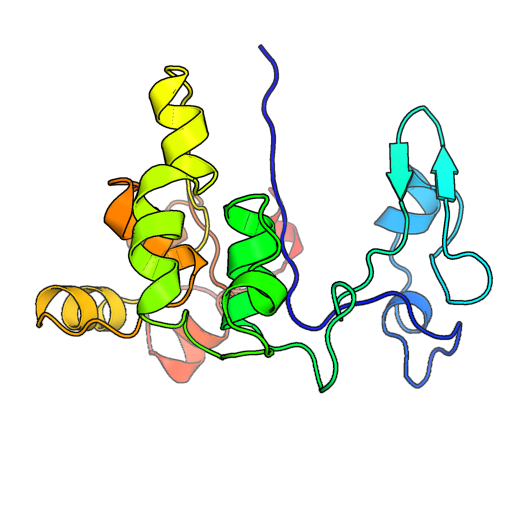1 165 LEU A CA 1
ATOM 1291 C C . LEU A 1 165 ? 2.586 2.352 11.739 1.00 95.31 165 LEU A C 1
ATOM 1293 O O . LEU A 1 165 ? 1.414 2.419 11.369 1.00 95.31 165 LEU A O 1
ATOM 1297 N N . SER A 1 166 ? 3.341 3.442 11.865 1.00 94.12 166 SER A N 1
ATOM 1298 C CA . SER A 1 166 ? 2.910 4.704 11.263 1.00 94.12 166 SER A CA 1
ATOM 1299 C C . SER A 1 166 ? 3.074 4.618 9.741 1.00 94.12 166 SER A C 1
ATOM 1301 O O . SER A 1 166 ? 3.763 3.731 9.233 1.00 94.12 166 SER A O 1
ATOM 1303 N N . ALA A 1 167 ? 2.416 5.502 8.986 1.00 90.94 167 ALA A N 1
ATOM 1304 C CA . ALA A 1 167 ? 2.500 5.468 7.522 1.00 90.94 167 ALA A CA 1
ATOM 1305 C C . ALA A 1 167 ? 3.936 5.715 7.019 1.00 90.94 167 ALA A C 1
ATOM 1307 O O . ALA A 1 167 ? 4.325 5.192 5.980 1.00 90.94 167 ALA A O 1
ATOM 1308 N N . GLU A 1 168 ? 4.714 6.474 7.785 1.00 91.44 168 GLU A N 1
ATOM 1309 C CA . GLU A 1 168 ? 6.126 6.774 7.562 1.00 91.44 168 GLU A CA 1
ATOM 1310 C C . GLU A 1 168 ? 7.097 5.744 8.171 1.00 91.44 168 GLU A C 1
ATOM 1312 O O . GLU A 1 168 ? 8.305 5.900 8.030 1.00 91.44 168 GLU A O 1
ATOM 1317 N N . ILE A 1 169 ? 6.590 4.688 8.824 1.00 93.25 169 ILE A N 1
ATOM 1318 C CA . ILE A 1 169 ? 7.344 3.589 9.466 1.00 93.25 169 ILE A CA 1
ATOM 1319 C C . ILE A 1 169 ? 8.129 4.012 10.727 1.00 93.25 169 ILE A C 1
ATOM 1321 O O . ILE A 1 169 ? 8.182 3.251 11.693 1.00 93.25 169 ILE A O 1
ATOM 1325 N N . ASP A 1 170 ? 8.705 5.213 10.760 1.00 94.69 170 ASP A N 1
ATOM 1326 C CA . ASP A 1 170 ? 9.641 5.687 11.792 1.00 94.69 170 ASP A CA 1
ATOM 1327 C C . ASP A 1 170 ? 9.004 6.533 12.920 1.00 94.69 170 ASP A C 1
ATOM 1329 O O . ASP A 1 170 ? 9.689 6.955 13.853 1.00 94.69 170 ASP A O 1
ATOM 1333 N N . ASN A 1 171 ? 7.686 6.754 12.878 1.00 94.69 171 ASN A N 1
ATOM 1334 C CA . ASN A 1 171 ? 6.912 7.653 13.755 1.00 94.69 171 ASN A CA 1
ATOM 1335 C C . ASN A 1 171 ? 7.284 9.150 13.684 1.00 94.69 171 ASN A C 1
ATOM 1337 O O . ASN A 1 171 ? 6.800 9.931 14.515 1.00 94.69 171 ASN A O 1
ATOM 1341 N N . TYR A 1 172 ? 8.128 9.589 12.745 1.00 95.19 172 TYR A N 1
ATOM 1342 C CA . TYR A 1 172 ? 8.650 10.958 12.712 1.00 95.19 172 TYR A CA 1
ATOM 1343 C C . TYR A 1 172 ? 7.539 12.010 12.674 1.00 95.19 172 TYR A C 1
ATOM 1345 O O . TYR A 1 172 ? 7.577 12.984 13.435 1.00 95.19 172 TYR A O 1
ATOM 1353 N N . MET A 1 173 ? 6.528 11.812 11.826 1.00 93.38 173 MET A N 1
ATOM 1354 C CA . MET A 1 173 ? 5.434 12.773 11.663 1.00 93.38 173 MET A CA 1
ATOM 1355 C C . MET A 1 173 ? 4.567 12.852 12.919 1.00 93.38 173 MET A C 1
ATOM 1357 O O . MET A 1 173 ? 4.154 13.937 13.332 1.00 93.38 173 MET A O 1
ATOM 1361 N N . TRP A 1 174 ? 4.332 11.720 13.574 1.00 93.56 174 TRP A N 1
ATOM 1362 C CA . TRP A 1 174 ? 3.524 11.667 14.790 1.00 93.56 174 TRP A CA 1
ATOM 1363 C C . TRP A 1 174 ? 4.189 12.387 15.960 1.00 93.56 174 TRP A C 1
ATOM 1365 O O . TRP A 1 174 ? 3.515 13.105 16.699 1.00 93.56 174 TRP A O 1
ATOM 1375 N N . VAL A 1 175 ? 5.505 12.232 16.104 1.00 93.62 175 VAL A N 1
ATOM 1376 C CA . VAL A 1 175 ? 6.275 12.891 17.166 1.00 93.62 175 VAL A CA 1
ATOM 1377 C C . VAL A 1 175 ? 6.415 14.386 16.886 1.00 93.62 175 VAL A C 1
ATOM 1379 O O . VAL A 1 175 ? 6.069 15.206 17.732 1.00 93.62 175 VAL A O 1
ATOM 1382 N N . ASN A 1 176 ? 6.884 14.755 15.692 1.00 93.62 176 ASN A N 1
ATOM 1383 C CA . ASN A 1 176 ? 7.333 16.124 15.423 1.00 93.62 176 ASN A CA 1
ATOM 1384 C C . ASN A 1 176 ? 6.239 17.055 14.890 1.00 93.62 176 ASN A C 1
ATOM 1386 O O . ASN A 1 176 ? 6.384 18.271 14.990 1.00 93.62 176 ASN A O 1
ATOM 1390 N N . LYS A 1 177 ? 5.167 16.523 14.286 1.00 91.56 177 LYS A N 1
ATOM 1391 C CA . LYS A 1 177 ? 4.085 17.340 13.703 1.00 91.56 177 LYS A CA 1
ATOM 1392 C C . LYS A 1 177 ? 2.770 17.235 14.459 1.00 91.56 177 LYS A C 1
ATOM 1394 O O . LYS A 1 177 ? 2.017 18.200 14.474 1.00 91.56 177 LYS A O 1
ATOM 1399 N N . LEU A 1 178 ? 2.493 16.087 15.076 1.00 89.50 178 LEU A N 1
ATOM 1400 C CA . LEU A 1 178 ? 1.265 15.868 15.850 1.00 89.50 178 LEU A CA 1
ATOM 1401 C C . LEU A 1 178 ? 1.486 15.938 17.366 1.00 89.50 178 LEU A C 1
ATOM 1403 O O . LEU A 1 178 ? 0.529 15.775 18.120 1.00 89.50 178 LEU A O 1
ATOM 1407 N N . SER A 1 179 ? 2.732 16.150 17.807 1.00 89.50 179 SER A N 1
ATOM 1408 C CA . SER A 1 179 ? 3.118 16.243 19.222 1.00 89.50 179 SER A CA 1
ATOM 1409 C C . SER A 1 179 ? 2.633 15.055 20.062 1.00 89.50 179 SER A C 1
ATOM 1411 O O . SER A 1 179 ? 2.305 15.190 21.242 1.00 89.50 179 SER A O 1
ATOM 1413 N N . ILE A 1 180 ? 2.568 13.864 19.459 1.00 87.25 180 ILE A N 1
ATOM 1414 C CA . ILE A 1 180 ? 2.150 12.645 20.150 1.00 87.25 180 ILE A CA 1
ATOM 1415 C C . ILE A 1 180 ? 3.339 12.124 20.958 1.00 87.25 180 ILE A C 1
ATOM 1417 O O . ILE A 1 180 ? 4.429 11.944 20.420 1.00 87.25 180 ILE A O 1
ATOM 1421 N N . SER A 1 181 ? 3.113 11.822 22.243 1.00 89.81 181 SER A N 1
ATOM 1422 C CA . SER A 1 181 ? 4.119 11.215 23.126 1.00 89.81 181 SER A CA 1
ATOM 1423 C C . SER A 1 181 ? 4.463 9.783 22.674 1.00 89.81 181 SER A C 1
ATOM 1425 O O . SER A 1 181 ? 3.825 8.795 23.060 1.00 89.81 181 SER A O 1
ATOM 1427 N N . LEU A 1 182 ? 5.442 9.711 21.774 1.00 89.81 182 LEU A N 1
ATOM 1428 C CA . LEU A 1 182 ? 6.041 8.543 21.135 1.00 89.81 182 LEU A CA 1
ATOM 1429 C C . LEU A 1 182 ? 7.537 8.819 20.925 1.00 89.81 182 LEU A C 1
ATOM 1431 O O . LEU A 1 182 ? 7.997 9.952 21.053 1.00 89.81 182 LEU A O 1
ATOM 1435 N N . LYS A 1 183 ? 8.301 7.781 20.580 1.00 91.69 183 LYS A N 1
ATOM 1436 C CA . LYS A 1 183 ? 9.690 7.930 20.134 1.00 91.69 183 LYS A CA 1
ATOM 1437 C C . LYS A 1 183 ? 9.756 7.760 18.620 1.00 91.69 183 LYS A C 1
ATOM 1439 O O . LYS A 1 183 ? 9.093 6.870 18.081 1.00 91.69 183 LYS A O 1
ATOM 1444 N N . VAL A 1 184 ? 10.582 8.578 17.967 1.00 94.69 184 VAL A N 1
ATOM 1445 C CA . VAL A 1 184 ? 11.041 8.286 16.604 1.00 94.69 184 VAL A CA 1
ATOM 1446 C C . VAL A 1 184 ? 11.885 7.020 16.686 1.00 94.69 184 VAL A C 1
ATOM 1448 O O . VAL A 1 184 ? 12.772 6.915 17.539 1.00 94.69 184 VAL A O 1
ATOM 1451 N N . ILE A 1 185 ? 11.561 6.037 15.858 1.00 94.50 185 ILE A N 1
ATOM 1452 C CA . ILE A 1 185 ? 12.254 4.750 15.806 1.00 94.50 185 ILE A CA 1
ATOM 1453 C C . ILE A 1 185 ? 13.005 4.623 14.489 1.00 94.50 185 ILE A C 1
ATOM 1455 O O . ILE A 1 185 ? 12.740 5.344 13.537 1.00 94.50 185 ILE A O 1
ATOM 1459 N N . LYS A 1 186 ? 13.951 3.690 14.420 1.00 93.81 186 LYS A N 1
ATOM 1460 C CA . LYS A 1 186 ? 14.578 3.350 13.144 1.00 93.81 186 LYS A CA 1
ATOM 1461 C C . LYS A 1 186 ? 13.656 2.421 12.340 1.00 93.81 186 LYS A C 1
ATOM 1463 O O . LYS A 1 186 ? 12.984 1.593 12.966 1.00 93.81 186 LYS A O 1
ATOM 1468 N N . PRO A 1 187 ? 13.651 2.477 10.997 1.00 90.62 187 PRO A N 1
ATOM 1469 C CA . PRO A 1 187 ? 12.883 1.540 10.173 1.00 90.62 187 PRO A CA 1
ATOM 1470 C C . PRO A 1 187 ? 13.170 0.060 10.480 1.00 90.62 187 PRO A C 1
ATOM 1472 O O . PRO A 1 187 ? 12.260 -0.764 10.462 1.00 90.62 187 PRO A O 1
ATOM 1475 N N . GLU A 1 188 ? 14.401 -0.294 10.855 1.00 90.69 188 GLU A N 1
ATOM 1476 C CA . GLU A 1 188 ? 14.766 -1.664 11.244 1.00 90.69 188 GLU A CA 1
ATOM 1477 C C . GLU A 1 188 ? 14.110 -2.098 12.558 1.00 90.69 188 GLU A C 1
ATOM 1479 O O . GLU A 1 188 ? 13.887 -3.287 12.771 1.00 90.69 188 GLU A O 1
ATOM 1484 N N . THR A 1 189 ? 13.796 -1.154 13.450 1.00 91.25 189 THR A N 1
ATOM 1485 C CA . THR A 1 189 ? 13.033 -1.437 14.672 1.00 91.25 189 THR A CA 1
ATOM 1486 C C . THR A 1 189 ? 11.577 -1.747 14.340 1.00 91.25 189 THR A C 1
ATOM 1488 O O . THR A 1 189 ? 10.996 -2.621 14.967 1.00 91.25 189 THR A O 1
ATOM 1491 N N . ALA A 1 190 ? 11.001 -1.065 13.347 1.00 88.31 190 ALA A N 1
ATOM 1492 C CA . ALA A 1 190 ? 9.640 -1.310 12.873 1.00 88.31 190 ALA A CA 1
ATOM 1493 C C . ALA A 1 190 ? 9.475 -2.660 12.146 1.00 88.31 190 ALA A C 1
ATOM 1495 O O . ALA A 1 190 ? 8.363 -3.172 12.047 1.00 88.31 190 ALA A O 1
ATOM 1496 N N . ALA A 1 191 ? 10.567 -3.233 11.634 1.00 84.25 191 ALA A N 1
ATOM 1497 C CA . ALA A 1 191 ? 10.564 -4.509 10.921 1.00 84.25 191 ALA A CA 1
ATOM 1498 C C . ALA A 1 191 ? 10.673 -5.753 11.833 1.00 84.25 191 ALA A C 1
ATOM 1500 O O . ALA A 1 191 ? 10.630 -6.871 11.318 1.00 84.25 191 ALA A O 1
ATOM 1501 N N . LYS A 1 192 ? 10.857 -5.571 13.148 1.00 75.81 192 LYS A N 1
ATOM 1502 C CA . LYS A 1 192 ? 10.977 -6.646 14.151 1.00 75.81 192 LYS A CA 1
ATOM 1503 C C . LYS A 1 192 ? 9.647 -6.918 14.840 1.00 75.81 192 LYS A C 1
ATOM 1505 O O . LYS A 1 192 ? 9.370 -8.113 15.077 1.00 75.81 192 LYS A O 1
#

pLDDT: mean 94.35, std 3.98, range [65.75, 98.56]

Nearest PDB structures (foldseek):
  7w8d-assembly1_B  TM=2.845E-01  e=7.054E-01  Deinococcus radiodurans

Foldseek 3Di:
DDDDDDDDDPPDFAEACDLVPHVCNVDPPCVCCVQFVDGGHPVRQWTDDPRDTGHGDDQCLPADDDAECQQSVLCVFQVDNSCVVVNHHDDPHHDPVSLVSLLCRGPLNVCVVVVHDDADAAEDEPVVVVCVVVVDDRDGSVVSSCVSNVHDHHYPVCVVVLRHAHPVRQCPCCCPPVVDPDHRHDNVVNVD

Sequence (192 aa):
MHSTILIFLDGVGIGKPDSTINPFFKYPFKTFTELFGATPSLENQKLSKDGRFLFPTDALMDMPDLPQSGTGQTSIFCGVNAARILGNHFGPFPHSKLVPIIKVQNIFQQFKLRKKKVTFVNAYPKVFFEYIESGKKRLSVTSLSCNLSGVPLKNSTDLRKGKALSAEIDNYMWVNKLSISLKVIKPETAAK

Solvent-accessible surface area (backbone atoms only — not comparable to full-atom values): 11499 Å² total; per-residue (Å²): 136,90,86,87,85,86,86,84,70,84,98,67,79,76,38,62,90,35,53,91,82,21,66,74,57,56,40,90,56,56,71,33,39,72,57,42,69,46,71,69,14,69,92,45,49,65,42,66,32,97,93,42,80,45,66,81,77,74,71,47,66,95,42,72,74,74,67,25,56,10,21,49,45,40,20,71,42,38,77,46,70,40,27,63,74,69,74,39,53,38,57,68,42,51,55,76,87,48,49,69,52,41,56,62,41,14,53,63,37,52,38,46,77,70,74,44,91,80,82,60,49,54,34,47,57,70,70,57,54,52,43,48,73,72,68,56,80,93,42,46,48,69,60,40,38,26,61,62,51,72,47,71,76,29,34,66,68,33,43,77,67,73,68,30,35,42,89,81,46,20,34,52,61,46,35,78,73,64,69,43,98,66,70,68,48,55,61,72,65,65,74,108

Radius of gyration: 18.34 Å; Cα contacts (8 Å, |Δi|>4): 270; chains: 1; bounding box: 42×40×44 Å

Secondary structure (DSSP, 8-state):
---------TT-----S-TTT-HHHHTT-HHHHHHHSS---TTS--EEETTEEE----TTTT-SS---HHHHHHHHHHSS-HHHHHTS---SSPPGGGHHHHHHHSHHHHHHHTT------BB--HHHHHHHHTT-----HHHHHHHHHTPPPB-HHHHHTTS-B-TTSS-HHHHHTS--S-----HHHHT-

Mean predicted aligned error: 3.74 Å